Protein AF-A0A9P6L7B1-F1 (afdb_monomer)

Radius of gyration: 54.86 Å; Cα contacts (8 Å, |Δi|>4): 16; chains: 1; bounding box: 115×61×161 Å

pLDDT: mean 70.43, std 21.92, range [33.81, 97.69]

Mean predicted aligned error: 23.89 Å

Foldseek 3Di:
DDDDDDDPPVVVVVVVVQVVCVVVPHDSVVVVVVVVVVVVVVVVVVVVCVVPPVVVVVVVVVVVVVVPDDDDDPPVVVVVVVVVVVVVVVVVVVVVVVVVVVVVVVVVVVVVVVVVVVVVVVVVVVVVVVVVVVVVVVVVVVVVVVVVVVVVVVVVVVVVVVVVVVVVVVVVVVVVVVVVVVVVVVVVVVVVVVVVVVVVCVVVVPDPPPDDPPDPPPDDDDDDPDDPDDPPDDDDDDDDDDDDDDDDDDDDDDDDDDDDDDDDDDDDDDDDDDDDDDDPPDDPPQDPVRVVVVVVVVVVVVVVVVVVVVVVVVVVVVVVVVVD

Sequence (324 aa):
MSSVHPPSNASAINSDASTFAEGIGFPSGFVRTEAMRMLQREQEKAVAVLETSPLLSYLFFTYVISAKAAPDSPVSDQSEELSALKLRSEKLESELAATQVALAEAHTMVESLREEIQKVKVDMAEDRLRHAADIEEREGENGDLRREAQKYKSEGEALQKITANQQLEMVRAKQQSTAEKALLQTRLDELQRRFNDVSRRQEEGATPTIGPLTESTTSRTPQSPESPSTPLWRPEYTPQRPAWGEPPTVQQLFSPDVRPSEPSTSQIPALPGDAQTPDPSSPLRLSKSQKLRAKRAAKKLALQAAEEEAASLATRTEVLTEAS

Organism: NCBI:txid56493

Secondary structure (DSSP, 8-state):
----PPP--HHHHHHHHHHHHHTTT--HHHHHHHHHHHHHHHHHHHHHHHHT-HHHHHHHHHHHHHHH--S-S-HHHHHHHHHHHHHHHHHHHHHHHHHHHHHHHHHHHHHHHHHHHHHHHHHHHHHHHHHHHHHHHHHHHHHHHHHHHHHHHHHHHHHHHHHHHHHHHHHHHHHHHHHHHHHHHHHHHHHHHHHHHHHHHHHTT-----------------PPPPP------------PPPPP--PPP---------PPPPP---PPPP------PPPTTS-----HHHHHHHHHHHHHHHHHHHHHHHHHHHHHHHHHHHT-

Structure (mmCIF, N/CA/C/O backbone):
data_AF-A0A9P6L7B1-F1
#
_entry.id   AF-A0A9P6L7B1-F1
#
loop_
_atom_site.group_PDB
_atom_site.id
_atom_site.type_symbol
_atom_site.label_atom_id
_atom_site.label_alt_id
_atom_site.label_comp_id
_atom_site.label_asym_id
_atom_site.label_entity_id
_atom_site.label_seq_id
_atom_site.pdbx_PDB_ins_code
_atom_site.Cartn_x
_atom_site.Cartn_y
_atom_site.Cartn_z
_atom_site.occupancy
_atom_site.B_iso_or_equiv
_atom_site.auth_seq_id
_atom_site.auth_comp_id
_atom_site.auth_asym_id
_atom_site.auth_atom_id
_atom_site.pdbx_PDB_model_num
ATOM 1 N N . MET A 1 1 ? -39.975 28.726 48.784 1.00 40.94 1 MET A N 1
ATOM 2 C CA . MET A 1 1 ? -40.285 28.580 47.349 1.00 40.94 1 MET A CA 1
ATOM 3 C C . MET A 1 1 ? -38.970 28.575 46.588 1.00 40.94 1 MET A C 1
ATOM 5 O O . MET A 1 1 ? -38.421 29.644 46.380 1.00 40.94 1 MET A O 1
ATOM 9 N N . SER A 1 2 ? -38.450 27.398 46.240 1.00 33.81 2 SER A N 1
ATOM 10 C CA . SER A 1 2 ? -37.315 27.258 45.318 1.00 33.81 2 SER A CA 1
ATOM 11 C C . SER A 1 2 ? -37.580 26.039 44.444 1.00 33.81 2 SER A C 1
ATOM 13 O O . SER A 1 2 ? -37.524 24.909 44.922 1.00 33.81 2 SER A O 1
ATOM 15 N N . SER A 1 3 ? -37.960 26.278 43.190 1.00 36.72 3 SER A N 1
ATOM 16 C CA . SER A 1 3 ? -38.131 25.254 42.163 1.00 36.72 3 SER A CA 1
ATOM 17 C C . SER A 1 3 ? -36.768 24.908 41.568 1.00 36.72 3 SER A C 1
ATOM 19 O O . SER A 1 3 ? -36.123 25.758 40.954 1.00 36.72 3 SER A O 1
ATOM 21 N N . VAL A 1 4 ? -36.335 23.664 41.743 1.00 36.06 4 VAL A N 1
ATOM 22 C CA . VAL A 1 4 ? -35.162 23.106 41.067 1.00 36.06 4 VAL A CA 1
ATOM 23 C C . VAL A 1 4 ? -35.621 22.599 39.699 1.00 36.06 4 VAL A C 1
ATOM 25 O O . VAL A 1 4 ? -36.416 21.666 39.620 1.00 36.06 4 VAL A O 1
ATOM 28 N N . HIS A 1 5 ? -35.159 23.237 38.623 1.00 35.56 5 HIS A N 1
ATOM 29 C CA . HIS A 1 5 ? -35.292 22.702 37.267 1.00 35.56 5 HIS A CA 1
ATOM 30 C C . HIS A 1 5 ? -34.203 21.643 37.024 1.00 35.56 5 HIS A C 1
ATOM 32 O O . HIS A 1 5 ? -33.044 21.898 37.358 1.00 35.56 5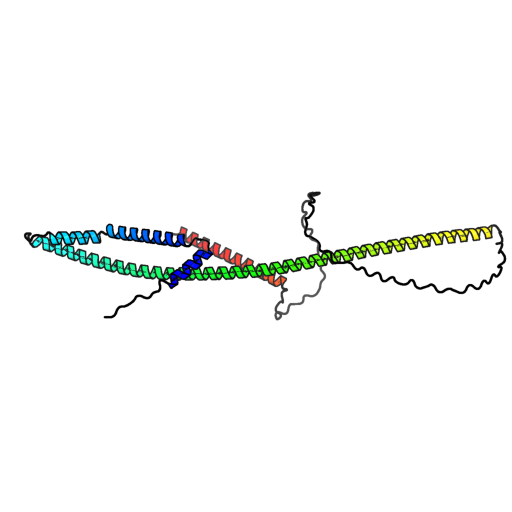 HIS A O 1
ATOM 38 N N . PRO A 1 6 ? -34.524 20.479 36.432 1.00 39.00 6 PRO A N 1
ATOM 39 C CA . PRO A 1 6 ? -33.510 19.518 36.016 1.00 39.00 6 PRO A CA 1
ATOM 40 C C . PRO A 1 6 ? -32.760 20.019 34.764 1.00 39.00 6 PRO A C 1
ATOM 42 O O . PRO A 1 6 ? -33.352 20.709 33.927 1.00 39.00 6 PRO A O 1
ATOM 45 N N . PRO A 1 7 ? -31.465 19.683 34.606 1.00 44.44 7 PRO A N 1
ATOM 46 C CA . PRO A 1 7 ? -30.673 20.111 33.461 1.00 44.44 7 PRO A CA 1
ATOM 47 C C . PRO A 1 7 ? -31.130 19.424 32.164 1.00 44.44 7 PRO A C 1
ATOM 49 O O . PRO A 1 7 ? -31.247 18.202 32.069 1.00 44.44 7 PRO A O 1
ATOM 52 N N . SER A 1 8 ? -31.358 20.251 31.145 1.00 48.88 8 SER A N 1
ATOM 53 C CA . SER A 1 8 ? -31.708 19.897 29.767 1.00 48.88 8 SER A CA 1
ATOM 54 C C . SER A 1 8 ? -30.521 19.259 29.019 1.00 48.88 8 SER A C 1
ATOM 56 O O . SER A 1 8 ? -29.974 19.859 28.099 1.00 48.88 8 SER A O 1
ATOM 58 N N . ASN A 1 9 ? -30.131 18.034 29.383 1.00 47.28 9 ASN A N 1
ATOM 59 C CA . ASN A 1 9 ? -29.106 17.258 28.658 1.00 47.28 9 ASN A CA 1
ATOM 60 C C . ASN A 1 9 ? -29.676 16.289 27.603 1.00 47.28 9 ASN A C 1
ATOM 62 O O . ASN A 1 9 ? -28.922 15.674 26.854 1.00 47.28 9 ASN A O 1
ATOM 66 N N . ALA A 1 10 ? -31.002 16.168 27.487 1.00 43.69 10 ALA A N 1
ATOM 67 C CA . ALA A 1 10 ? -31.635 15.270 26.515 1.00 43.69 10 ALA A CA 1
ATOM 68 C C . ALA A 1 10 ? -31.595 15.794 25.063 1.00 43.69 10 ALA A C 1
ATOM 70 O O . ALA A 1 10 ? -31.832 15.037 24.124 1.00 43.69 10 ALA A O 1
ATOM 71 N N . SER A 1 11 ? -31.309 17.079 24.849 1.00 45.03 11 SER A N 1
ATOM 72 C CA . SER A 1 11 ? -31.308 17.703 23.519 1.00 45.03 11 SER A CA 1
ATOM 73 C C . SER A 1 11 ? -29.977 17.562 22.773 1.00 45.03 11 SER A C 1
ATOM 75 O O . SER A 1 11 ? -30.003 17.451 21.552 1.00 45.03 11 SER A O 1
ATOM 77 N N . ALA A 1 12 ? -28.839 17.482 23.472 1.00 43.84 12 ALA A N 1
ATOM 78 C CA . ALA A 1 12 ? -27.520 17.344 22.839 1.00 43.84 12 ALA A CA 1
ATOM 79 C C . ALA A 1 12 ? -27.212 15.904 22.379 1.00 43.84 12 ALA A C 1
ATOM 81 O O . ALA A 1 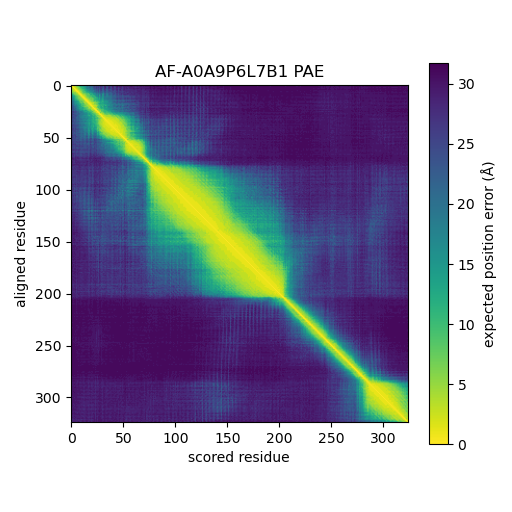12 ? -26.558 15.699 21.365 1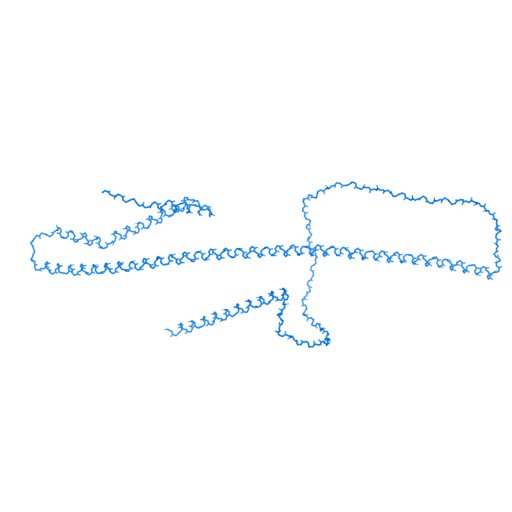.00 43.84 12 ALA A O 1
ATOM 82 N N . ILE A 1 13 ? -27.747 14.892 23.070 1.00 49.59 13 ILE A N 1
ATOM 83 C CA . ILE A 1 13 ? -27.554 13.475 22.701 1.00 49.59 13 ILE A CA 1
ATOM 84 C C . ILE A 1 13 ? -28.421 13.092 21.482 1.00 49.59 13 ILE A C 1
ATOM 86 O O . ILE A 1 13 ? -28.083 12.187 20.720 1.00 49.59 13 ILE A O 1
ATOM 90 N N . ASN A 1 14 ? -29.527 13.809 21.257 1.00 45.69 14 ASN A N 1
ATOM 91 C CA . ASN A 1 14 ? -30.451 13.539 20.153 1.00 45.69 14 ASN A CA 1
ATOM 92 C C . ASN A 1 14 ? -29.978 14.084 18.795 1.00 45.69 14 ASN A C 1
ATOM 94 O O . ASN A 1 14 ? -30.415 13.563 17.769 1.00 45.69 14 ASN A O 1
ATOM 98 N N . SER A 1 15 ? -29.098 15.091 18.758 1.00 49.00 15 SER A N 1
ATOM 99 C CA . SER A 1 15 ? -28.549 15.589 17.491 1.00 49.00 15 SER A CA 1
ATOM 100 C C . SER A 1 15 ? -27.516 14.626 16.905 1.00 49.00 15 SER A C 1
ATOM 102 O O . SER A 1 15 ? -27.613 14.302 15.725 1.00 49.00 15 SER A O 1
ATOM 104 N N . ASP A 1 16 ? -26.619 14.075 17.728 1.00 48.88 16 ASP A N 1
ATOM 105 C CA . ASP A 1 16 ? -25.485 13.263 17.255 1.00 48.88 16 ASP A CA 1
ATOM 106 C C . ASP A 1 16 ? -25.878 11.844 16.817 1.00 48.88 16 ASP A C 1
ATOM 108 O O . ASP A 1 16 ? -25.311 11.295 15.870 1.00 48.88 16 ASP A O 1
ATOM 112 N N . ALA A 1 17 ? -26.903 11.255 17.441 1.00 49.56 17 ALA A N 1
ATOM 113 C CA . ALA A 1 17 ? -27.412 9.943 17.043 1.00 49.56 17 ALA A CA 1
ATOM 114 C C . ALA A 1 17 ? -28.139 9.972 15.683 1.00 49.56 17 ALA A C 1
ATOM 116 O O . ALA A 1 17 ? -28.146 8.967 14.967 1.00 49.56 17 ALA A O 1
ATOM 117 N N . SER A 1 18 ? -28.732 11.114 15.304 1.00 46.75 18 SER A N 1
ATOM 118 C CA . SER A 1 18 ? -29.423 11.255 14.014 1.00 46.75 18 SER A CA 1
ATOM 119 C C . SER A 1 18 ? -28.439 11.371 12.845 1.00 46.75 18 SER A C 1
ATOM 121 O O . SER A 1 18 ? -28.637 10.731 11.813 1.00 46.75 18 SER A O 1
ATOM 123 N N . THR A 1 19 ? -27.317 12.067 13.054 1.00 53.81 19 THR A N 1
ATOM 124 C CA . THR A 1 19 ? -26.252 12.246 12.058 1.00 53.81 19 THR A CA 1
ATOM 125 C C . THR A 1 19 ? -25.485 10.947 11.796 1.00 53.81 19 THR A C 1
ATOM 127 O O . THR A 1 19 ? -25.034 10.703 10.679 1.00 53.81 19 THR A O 1
ATOM 130 N N . PHE A 1 20 ? -25.371 10.070 12.801 1.00 50.28 20 PHE A N 1
ATOM 131 C CA . PHE A 1 20 ? -24.735 8.758 12.644 1.00 50.28 20 PHE A CA 1
ATOM 132 C C . PHE A 1 20 ? -25.618 7.757 11.876 1.00 50.28 20 PHE A C 1
ATOM 134 O O . PHE A 1 20 ? -25.104 6.946 11.110 1.00 50.28 20 PHE A O 1
ATOM 141 N N . ALA A 1 21 ? -26.946 7.823 12.029 1.00 50.44 21 ALA A N 1
ATOM 142 C CA . ALA A 1 21 ? -27.876 6.927 11.336 1.00 50.44 21 ALA A CA 1
ATOM 143 C C . ALA A 1 21 ? -28.003 7.232 9.828 1.00 50.44 21 ALA A C 1
ATOM 145 O O . ALA A 1 21 ? -28.113 6.301 9.026 1.00 50.44 21 ALA A O 1
ATOM 146 N N . GLU A 1 22 ? -27.909 8.507 9.426 1.00 49.59 22 GLU A N 1
ATOM 147 C CA . GLU A 1 22 ? -27.892 8.903 8.007 1.00 49.59 22 GLU A CA 1
ATOM 148 C C . GLU A 1 22 ? -26.610 8.463 7.278 1.00 49.59 22 GLU A C 1
ATOM 150 O O . GLU A 1 22 ? -26.660 8.157 6.088 1.00 49.59 22 GLU A O 1
ATOM 155 N N . GLY A 1 23 ? -25.483 8.324 7.987 1.00 50.16 23 GLY A N 1
ATOM 156 C CA . GLY A 1 23 ? -24.211 7.863 7.412 1.00 50.16 23 GLY A CA 1
ATOM 157 C C . GLY A 1 23 ? -24.154 6.371 7.045 1.00 50.16 23 GLY A C 1
ATOM 158 O O . GLY A 1 23 ? -23.260 5.966 6.307 1.00 50.16 23 GLY A O 1
ATOM 159 N N . ILE A 1 24 ? -25.097 5.550 7.529 1.00 52.75 24 ILE A N 1
ATOM 160 C CA . ILE A 1 24 ? -25.116 4.081 7.338 1.00 52.75 24 ILE A CA 1
ATOM 161 C C . ILE A 1 24 ? -26.370 3.629 6.556 1.00 52.75 24 ILE A C 1
ATOM 163 O O . ILE A 1 24 ? -26.648 2.440 6.426 1.00 52.75 24 ILE A O 1
ATOM 167 N N . GLY A 1 25 ? -27.149 4.566 6.002 1.00 44.00 25 GLY A N 1
ATOM 168 C CA . GLY A 1 25 ? -28.299 4.252 5.144 1.00 44.00 25 GLY A CA 1
ATOM 169 C C . GLY A 1 25 ? -29.509 3.649 5.869 1.00 44.00 25 GLY A C 1
ATOM 170 O O . GLY A 1 25 ? -30.394 3.095 5.217 1.00 44.00 25 GLY A O 1
ATOM 171 N N . PHE A 1 26 ? -29.587 3.760 7.199 1.00 47.19 26 PHE A N 1
ATOM 172 C CA . PHE A 1 26 ? -30.783 3.364 7.937 1.00 47.19 26 PHE A CA 1
ATOM 173 C C . PHE A 1 26 ? -31.789 4.522 7.955 1.00 47.19 26 PHE A C 1
ATOM 175 O O . PHE A 1 26 ? -31.455 5.609 8.426 1.00 47.19 26 PHE A O 1
ATOM 182 N N . PRO A 1 27 ? -33.037 4.325 7.490 1.00 52.53 27 PRO A N 1
ATOM 183 C CA . PRO A 1 27 ? -34.052 5.363 7.582 1.00 52.53 27 PRO A CA 1
ATOM 184 C C . PRO A 1 27 ? -34.289 5.694 9.060 1.00 52.53 27 PRO A C 1
ATOM 186 O O . PRO A 1 27 ? -34.601 4.810 9.860 1.00 52.53 27 PRO A O 1
ATOM 189 N N . SER A 1 28 ? -34.149 6.971 9.418 1.00 52.28 28 SER A N 1
ATOM 190 C CA . SER A 1 28 ? -34.200 7.516 10.787 1.00 52.28 28 SER A CA 1
ATOM 191 C C . SER A 1 28 ? -35.447 7.117 11.597 1.00 52.28 28 SER A C 1
ATOM 193 O O . SER A 1 28 ? -35.427 7.117 12.829 1.00 52.28 28 SER A O 1
ATOM 195 N N . GLY A 1 29 ? -36.522 6.690 10.926 1.00 50.78 29 GLY A N 1
ATOM 196 C CA . GLY A 1 29 ? -37.703 6.102 11.558 1.00 50.78 29 GLY A CA 1
ATOM 197 C C . GLY A 1 29 ? -37.469 4.720 12.183 1.00 50.78 29 GLY A C 1
ATOM 198 O O . GLY A 1 29 ? -38.080 4.408 13.202 1.00 50.78 29 GLY A O 1
ATOM 199 N N . PHE A 1 30 ? -36.574 3.891 11.640 1.00 55.56 30 PHE A N 1
ATOM 200 C CA . PHE A 1 30 ? -36.397 2.500 12.075 1.00 55.56 30 PHE A CA 1
ATOM 201 C C . PHE A 1 30 ? -35.705 2.401 13.440 1.00 55.56 30 PHE A C 1
ATOM 203 O O . PHE A 1 30 ? -36.184 1.697 14.325 1.00 55.56 30 PHE A O 1
ATOM 210 N N . VAL A 1 31 ? -34.646 3.188 13.657 1.00 58.06 31 VAL A N 1
ATOM 211 C CA . VAL A 1 31 ? -33.902 3.218 14.931 1.00 58.06 31 VAL A CA 1
ATOM 212 C C . VAL A 1 31 ? -34.784 3.733 16.071 1.00 58.06 31 VAL A C 1
ATOM 214 O O . VAL A 1 31 ? -34.790 3.165 17.161 1.00 58.06 31 VAL A O 1
ATOM 217 N N . ARG A 1 32 ? -35.602 4.761 15.809 1.00 57.78 32 ARG A N 1
ATOM 218 C CA . ARG A 1 32 ? -36.541 5.308 16.799 1.00 57.78 32 ARG A CA 1
ATOM 219 C C . ARG A 1 32 ? -37.643 4.311 17.158 1.00 57.78 32 ARG A C 1
ATOM 221 O O . ARG A 1 32 ? -38.008 4.196 18.324 1.00 57.78 32 ARG A O 1
ATOM 228 N N . THR A 1 33 ? -38.152 3.582 16.167 1.00 65.88 33 THR A N 1
ATOM 229 C CA . THR A 1 33 ? -39.213 2.588 16.379 1.00 65.88 33 THR A CA 1
ATOM 230 C C . THR A 1 33 ? -38.688 1.377 17.148 1.00 65.88 33 THR A C 1
ATOM 232 O O . THR A 1 33 ? -39.359 0.897 18.059 1.00 65.88 33 THR A O 1
ATOM 235 N N . GLU A 1 34 ? -37.472 0.916 16.849 1.00 67.31 34 GLU A N 1
ATOM 236 C CA . GLU A 1 34 ? -36.874 -0.231 17.536 1.00 67.31 34 GLU A CA 1
ATOM 237 C C . GLU A 1 34 ? -36.425 0.118 18.963 1.00 67.31 34 GLU A C 1
ATOM 239 O O . GLU A 1 34 ? -36.652 -0.666 19.883 1.00 67.31 34 GLU A O 1
ATOM 244 N N . ALA A 1 35 ? -35.904 1.330 19.192 1.00 58.31 35 ALA A N 1
ATOM 245 C CA . ALA A 1 35 ? -35.589 1.821 20.534 1.00 58.31 35 ALA A CA 1
ATOM 246 C C . ALA A 1 35 ? -36.842 1.925 21.425 1.00 58.31 35 ALA A C 1
ATOM 248 O O . ALA A 1 35 ? -36.824 1.463 22.565 1.00 58.31 35 ALA A O 1
ATOM 249 N N . MET A 1 36 ? -37.955 2.453 20.898 1.00 60.53 36 MET A N 1
ATOM 250 C CA . MET A 1 36 ? -39.234 2.500 21.624 1.00 60.53 36 MET A CA 1
ATOM 251 C C . MET A 1 36 ? -39.786 1.098 21.904 1.00 60.53 36 MET A C 1
ATOM 253 O O . MET A 1 36 ? -40.297 0.842 22.991 1.00 60.53 36 MET A O 1
ATOM 257 N N . ARG A 1 37 ? -39.634 0.166 20.958 1.00 71.62 37 ARG A N 1
ATOM 258 C CA . ARG A 1 37 ? -40.076 -1.226 21.115 1.00 71.62 37 ARG A CA 1
ATOM 259 C C . ARG A 1 37 ? -39.245 -1.979 22.162 1.00 71.62 37 ARG A C 1
ATOM 261 O O . ARG A 1 37 ? -39.798 -2.788 22.902 1.00 71.62 37 ARG A O 1
ATOM 268 N N . MET A 1 38 ? -37.943 -1.704 22.269 1.00 68.56 38 MET A N 1
ATOM 269 C CA . MET A 1 38 ? -37.100 -2.250 23.341 1.00 68.56 38 MET A CA 1
ATOM 270 C C . MET A 1 38 ? -37.434 -1.646 24.707 1.00 68.56 38 MET A C 1
ATOM 272 O O . MET A 1 38 ? -37.554 -2.397 25.671 1.00 68.56 38 MET A O 1
ATOM 276 N N . LEU A 1 39 ? -37.666 -0.331 24.780 1.00 66.25 39 LEU A N 1
ATOM 277 C CA . LEU A 1 39 ? -38.098 0.339 26.011 1.00 66.25 39 LEU A CA 1
ATOM 278 C C . LEU A 1 39 ? -39.435 -0.223 26.514 1.00 66.25 39 LEU A C 1
ATOM 280 O O . LEU A 1 39 ? -39.594 -0.476 27.702 1.00 66.25 39 LEU A O 1
ATOM 284 N N . GLN A 1 40 ? -40.376 -0.478 25.604 1.00 70.31 40 GLN A N 1
ATOM 285 C CA . GLN A 1 4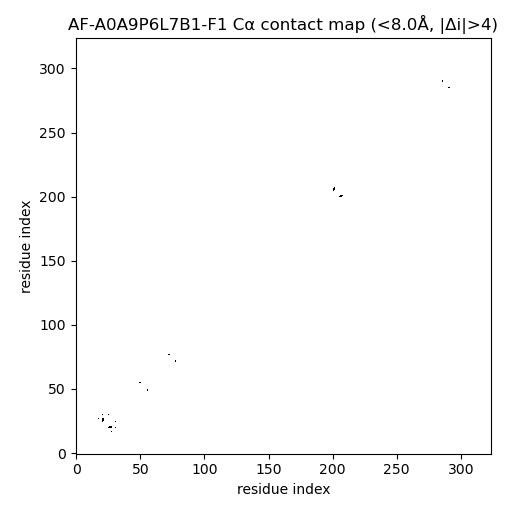0 ? -41.678 -1.045 25.941 1.00 70.31 40 GLN A CA 1
ATOM 286 C C . GLN A 1 40 ? -41.565 -2.490 26.451 1.00 70.31 40 GLN A C 1
ATOM 288 O O . GLN A 1 40 ? -42.219 -2.838 27.427 1.00 70.31 40 GLN A O 1
ATOM 293 N N . ARG A 1 41 ? -40.663 -3.307 25.886 1.00 71.69 41 ARG A N 1
ATOM 294 C CA . ARG A 1 41 ? -40.370 -4.660 26.403 1.00 71.69 41 ARG A CA 1
ATOM 295 C C . ARG A 1 41 ? -39.682 -4.643 27.770 1.00 71.69 41 ARG A C 1
ATOM 297 O O . ARG A 1 41 ? -39.960 -5.504 28.596 1.00 71.69 41 ARG A O 1
ATOM 304 N N . GLU A 1 42 ? -38.770 -3.704 28.007 1.00 66.56 42 GLU A N 1
ATOM 305 C CA . GLU A 1 42 ? -38.144 -3.493 29.322 1.00 66.56 42 GLU A CA 1
ATOM 306 C C . GLU A 1 42 ? -39.185 -3.053 30.359 1.00 66.56 42 GLU A C 1
ATOM 308 O O . GLU A 1 42 ? -39.216 -3.573 31.472 1.00 66.56 42 GLU A O 1
ATOM 313 N N . GLN A 1 43 ? -40.100 -2.163 29.969 1.00 60.12 43 GLN A N 1
ATOM 314 C CA . GLN A 1 43 ? -41.188 -1.699 30.823 1.00 60.12 43 GLN A CA 1
ATOM 315 C C . GLN A 1 43 ? -42.189 -2.821 31.136 1.00 60.12 43 GLN A C 1
ATOM 317 O O . GLN A 1 43 ? -42.570 -2.985 32.289 1.00 60.12 43 GLN A O 1
ATOM 322 N N . GLU A 1 44 ? -42.562 -3.642 30.153 1.00 66.44 44 GLU A N 1
ATOM 323 C CA . GLU A 1 44 ? -43.417 -4.822 30.353 1.00 66.44 44 GLU A CA 1
ATOM 324 C C . GLU A 1 44 ? -42.750 -5.866 31.262 1.00 66.44 44 GLU A C 1
ATOM 326 O O . GLU A 1 44 ? -43.412 -6.438 32.126 1.00 66.44 44 GLU A O 1
ATOM 331 N N . LYS A 1 45 ? -41.430 -6.067 31.149 1.00 70.62 45 LYS A N 1
ATOM 332 C CA . LYS A 1 45 ? -40.671 -6.924 32.077 1.00 70.62 45 LYS A CA 1
ATOM 333 C C . LYS A 1 45 ? -40.633 -6.349 33.491 1.00 70.62 45 LYS A C 1
ATOM 335 O O . LYS A 1 45 ? -40.828 -7.097 34.442 1.00 70.62 45 LYS A O 1
ATOM 340 N N . ALA A 1 46 ? -40.417 -5.044 33.642 1.00 55.34 46 ALA A N 1
ATOM 341 C CA . ALA A 1 46 ? -40.424 -4.387 34.948 1.00 55.34 46 ALA A CA 1
ATOM 342 C C . ALA A 1 46 ? -41.811 -4.451 35.615 1.00 55.34 46 ALA A C 1
ATOM 344 O O . ALA A 1 46 ? -41.905 -4.702 36.815 1.00 55.34 46 ALA A O 1
ATOM 345 N N . VAL A 1 47 ? -42.890 -4.296 34.840 1.00 59.53 47 VAL A N 1
ATOM 346 C CA . VAL A 1 47 ? -44.274 -4.448 35.321 1.00 59.53 47 VAL A CA 1
ATOM 347 C C . VAL A 1 47 ? -44.570 -5.900 35.701 1.00 59.53 47 VAL A C 1
ATOM 349 O O . VAL A 1 47 ? -45.105 -6.136 36.779 1.00 59.53 47 VAL A O 1
ATOM 352 N N . ALA A 1 48 ? -44.136 -6.881 34.907 1.00 59.81 48 ALA A N 1
ATOM 353 C CA . ALA A 1 48 ? -44.282 -8.297 35.248 1.00 59.81 48 ALA A CA 1
ATOM 354 C C . ALA A 1 48 ? -43.515 -8.682 36.529 1.00 59.81 48 ALA A C 1
ATOM 356 O O . ALA A 1 48 ? -44.006 -9.472 37.335 1.00 59.81 48 ALA A O 1
ATOM 357 N N . VAL A 1 49 ? -42.333 -8.100 36.763 1.00 59.12 49 VAL A N 1
ATOM 358 C CA . VAL A 1 49 ? -41.575 -8.271 38.017 1.00 59.12 49 VAL A CA 1
ATOM 359 C C . VAL A 1 49 ? -42.308 -7.640 39.211 1.00 59.12 49 VAL A C 1
ATOM 361 O O . VAL A 1 49 ? -42.278 -8.195 40.307 1.00 59.12 49 VAL A O 1
ATOM 364 N N . LEU A 1 50 ? -43.007 -6.518 39.018 1.00 54.41 50 LEU A N 1
ATOM 365 C CA . LEU A 1 50 ? -43.817 -5.884 40.065 1.00 54.41 50 LEU A CA 1
ATOM 366 C C . LEU A 1 50 ? -45.114 -6.653 40.370 1.00 54.41 50 LEU A C 1
ATOM 368 O O . LEU A 1 50 ? -45.471 -6.777 41.539 1.00 54.41 50 LEU A O 1
ATOM 372 N N . GLU A 1 51 ? -45.787 -7.211 39.361 1.00 58.53 51 GLU A N 1
ATOM 373 C CA . GLU A 1 51 ? -47.009 -8.018 39.536 1.00 58.53 51 GLU A CA 1
ATOM 374 C C . GLU A 1 51 ? -46.733 -9.383 40.181 1.00 58.53 51 GLU A C 1
ATOM 376 O O . GLU A 1 51 ? -47.554 -9.893 40.941 1.00 58.53 51 GLU A O 1
ATOM 381 N N . THR A 1 52 ? -45.558 -9.961 39.923 1.00 59.34 52 THR A N 1
ATOM 382 C CA . THR A 1 52 ? -45.117 -11.230 40.524 1.00 59.34 52 THR A CA 1
ATOM 383 C C . THR A 1 52 ? -44.346 -11.055 41.832 1.00 59.34 52 THR A C 1
ATOM 385 O O . THR A 1 52 ? -43.899 -12.046 42.411 1.00 59.34 52 THR A O 1
ATOM 388 N N . SER A 1 53 ? -44.195 -9.821 42.328 1.00 60.53 53 SER A N 1
ATOM 389 C CA . SER A 1 53 ? -43.404 -9.549 43.525 1.00 60.53 53 SER A CA 1
ATOM 390 C C . SER A 1 53 ? -44.095 -10.091 44.785 1.00 60.53 53 SER A C 1
ATOM 392 O O . SER A 1 53 ? -45.122 -9.547 45.212 1.00 60.53 53 SER A O 1
ATOM 394 N N . PRO A 1 54 ? -43.518 -11.106 45.460 1.00 61.66 54 PRO A N 1
ATOM 395 C CA . PRO A 1 54 ? -44.091 -11.676 46.678 1.00 61.66 54 PRO A CA 1
ATOM 396 C C . PRO A 1 54 ? -44.158 -10.658 47.830 1.00 61.66 54 PRO A C 1
ATOM 398 O O . PRO A 1 54 ? -44.949 -10.828 48.758 1.00 61.66 54 PRO A O 1
ATOM 401 N N . LEU A 1 55 ? -43.379 -9.569 47.758 1.00 62.59 55 LEU A N 1
ATOM 402 C CA . LEU A 1 55 ? -43.393 -8.468 48.723 1.00 62.59 55 LEU A CA 1
ATOM 403 C C . LEU A 1 55 ? -44.693 -7.655 48.662 1.00 62.59 55 LEU A C 1
ATOM 405 O O . LEU A 1 55 ? -45.248 -7.331 49.708 1.00 62.59 55 LEU A O 1
ATOM 409 N N . LEU A 1 56 ? -45.220 -7.371 47.466 1.00 62.97 56 LEU A N 1
ATOM 410 C CA . LEU A 1 56 ? -46.480 -6.631 47.304 1.00 62.97 56 LEU A CA 1
ATOM 411 C C . LEU A 1 56 ? -47.673 -7.463 47.782 1.00 62.97 56 LEU A C 1
ATOM 413 O O . LEU A 1 56 ? -48.513 -6.954 48.524 1.00 62.97 56 LEU A O 1
ATOM 417 N N . SER A 1 57 ? -47.703 -8.760 47.455 1.00 60.59 57 SER A N 1
ATOM 418 C CA . SER A 1 57 ? -48.719 -9.673 47.989 1.00 60.59 57 SER A CA 1
ATOM 419 C C . SER A 1 57 ? -48.628 -9.825 49.507 1.00 60.59 57 SER A C 1
ATOM 421 O O . SER A 1 57 ? -49.661 -9.864 50.169 1.00 60.59 57 SER A O 1
ATOM 423 N N . TYR A 1 58 ? -47.416 -9.862 50.073 1.00 66.75 58 TYR A N 1
ATOM 424 C CA . TYR A 1 58 ? -47.200 -9.984 51.516 1.00 66.75 58 TYR A CA 1
ATOM 425 C C . TYR A 1 58 ? -47.639 -8.723 52.272 1.00 66.75 58 TYR A C 1
ATOM 427 O O . TYR A 1 58 ? -48.332 -8.837 53.279 1.00 66.75 58 TYR A O 1
ATOM 435 N N . LEU A 1 59 ? -47.320 -7.529 51.760 1.00 69.50 59 LEU A N 1
ATOM 436 C CA . LEU A 1 59 ? -47.765 -6.251 52.334 1.00 69.50 59 LEU A CA 1
ATOM 437 C C . LEU A 1 59 ? -49.290 -6.078 52.262 1.00 69.50 59 LEU A C 1
ATOM 439 O O . LEU A 1 59 ? -49.899 -5.546 53.189 1.00 69.50 59 LEU A O 1
ATOM 443 N N . PHE A 1 60 ? -49.930 -6.566 51.195 1.00 64.00 60 PHE A N 1
ATOM 444 C CA . PHE A 1 60 ? -51.390 -6.549 51.087 1.00 64.00 60 PHE A CA 1
ATOM 445 C C . PHE A 1 60 ? -52.044 -7.554 52.049 1.00 64.00 60 PHE A C 1
ATOM 447 O O . PHE A 1 60 ? -53.040 -7.234 52.696 1.00 64.00 60 PHE A O 1
ATOM 454 N N . PHE A 1 61 ? -51.465 -8.751 52.202 1.00 56.91 61 PHE A N 1
ATOM 455 C CA . PHE A 1 61 ? -51.966 -9.774 53.124 1.00 56.91 61 PHE A CA 1
ATOM 456 C C . PHE A 1 61 ? -51.859 -9.339 54.590 1.00 56.91 61 PHE A C 1
ATOM 458 O O . PHE A 1 61 ? -52.816 -9.502 55.345 1.00 56.91 61 PHE A O 1
ATOM 465 N N . THR A 1 62 ? -50.736 -8.742 55.002 1.00 63.78 62 THR A N 1
ATOM 466 C CA . THR A 1 62 ? -50.559 -8.248 56.379 1.00 63.78 62 THR A CA 1
ATOM 467 C C . THR A 1 62 ? -51.486 -7.077 56.690 1.00 63.78 62 THR A C 1
ATOM 469 O O . THR A 1 62 ? -52.049 -7.025 57.786 1.00 63.78 62 THR A O 1
ATOM 472 N N . TYR A 1 63 ? -51.725 -6.183 55.727 1.00 67.19 63 TYR A N 1
ATOM 473 C CA . TYR A 1 63 ? -52.689 -5.092 55.874 1.00 67.19 63 TYR A CA 1
ATOM 474 C C . TYR A 1 63 ? -54.129 -5.608 56.025 1.00 67.19 63 TYR A C 1
ATOM 476 O O . TYR A 1 63 ? -54.852 -5.180 56.925 1.00 67.19 63 TYR A O 1
ATOM 484 N N . VAL A 1 64 ? -54.539 -6.579 55.202 1.00 59.91 64 VAL A N 1
ATOM 485 C CA . VAL A 1 64 ? -55.887 -7.172 55.258 1.00 59.91 64 VAL A CA 1
ATOM 486 C C . VAL A 1 64 ? -56.101 -7.985 56.539 1.00 59.91 64 VAL A C 1
ATOM 488 O O . VAL A 1 64 ? -57.178 -7.897 57.126 1.00 59.91 64 VAL A O 1
ATOM 491 N N . ILE A 1 65 ? -55.095 -8.724 57.017 1.00 57.97 65 ILE A N 1
ATOM 492 C CA . ILE A 1 65 ? -55.169 -9.453 58.296 1.00 57.97 65 ILE A CA 1
ATOM 493 C C . ILE A 1 65 ? -55.264 -8.471 59.473 1.00 57.97 65 ILE A C 1
ATOM 495 O O . ILE A 1 65 ? -56.124 -8.636 60.338 1.00 57.97 65 ILE A O 1
ATOM 499 N N . SER A 1 66 ? -54.466 -7.400 59.463 1.00 52.03 66 SER A N 1
ATOM 500 C CA . SER A 1 66 ? -54.499 -6.368 60.512 1.00 52.03 66 SER A CA 1
ATOM 501 C C . SER A 1 66 ? -55.826 -5.599 60.544 1.00 52.03 66 SER A C 1
ATOM 503 O O . SER A 1 66 ? -56.256 -5.158 61.605 1.00 52.03 66 SER A O 1
ATOM 505 N N . ALA A 1 67 ? -56.513 -5.470 59.404 1.00 49.84 67 ALA A N 1
ATOM 506 C CA . ALA A 1 67 ? -57.820 -4.818 59.307 1.00 49.84 67 ALA A CA 1
ATOM 507 C C . ALA A 1 67 ? -59.015 -5.740 59.644 1.00 49.84 67 ALA A C 1
ATOM 509 O O . ALA A 1 67 ? -60.134 -5.248 59.793 1.00 49.84 67 ALA A O 1
ATOM 510 N N . LYS A 1 68 ? -58.814 -7.064 59.749 1.00 46.75 68 LYS A N 1
ATOM 511 C CA . LYS A 1 68 ? -59.884 -8.060 59.980 1.00 46.75 68 LYS A CA 1
ATOM 512 C C . LYS A 1 68 ? -59.902 -8.640 61.403 1.00 46.75 68 LYS A C 1
ATOM 514 O O . LYS A 1 68 ? -60.854 -9.339 61.746 1.00 46.75 68 LYS A O 1
ATOM 519 N N . ALA A 1 69 ? -58.890 -8.370 62.226 1.00 44.41 69 ALA A N 1
ATOM 520 C CA . ALA A 1 69 ? -58.830 -8.865 63.599 1.00 44.41 69 ALA A CA 1
ATOM 521 C C . ALA A 1 69 ? -59.796 -8.086 64.519 1.00 44.41 69 ALA A C 1
ATOM 523 O O . ALA A 1 69 ? -59.496 -6.991 64.990 1.00 44.41 69 ALA A O 1
ATOM 524 N N . ALA A 1 70 ? -60.980 -8.659 64.753 1.00 43.84 70 ALA A N 1
ATOM 525 C CA . ALA A 1 70 ? -61.866 -8.295 65.858 1.00 43.84 70 ALA A CA 1
ATOM 526 C C . ALA A 1 70 ? -61.243 -8.721 67.215 1.00 43.84 70 ALA A C 1
ATOM 528 O O . ALA A 1 70 ? -60.456 -9.668 67.240 1.00 43.84 70 ALA A O 1
ATOM 529 N N . PRO A 1 71 ? -61.571 -8.050 68.338 1.00 50.38 71 PRO A N 1
ATOM 530 C CA . PRO A 1 71 ? -60.730 -8.011 69.544 1.00 50.38 71 PRO A CA 1
ATOM 531 C C . PRO A 1 71 ? -60.838 -9.206 70.515 1.00 50.38 71 PRO A C 1
ATOM 533 O O . PRO A 1 71 ? -60.285 -9.130 71.607 1.00 50.38 71 PRO A O 1
ATOM 536 N N . ASP A 1 72 ? -61.483 -10.315 70.149 1.00 49.09 72 ASP A N 1
ATOM 537 C CA . ASP A 1 72 ? -61.755 -11.420 71.083 1.00 49.09 72 ASP A CA 1
ATOM 538 C C . ASP A 1 72 ? -60.958 -12.688 70.722 1.00 49.09 72 ASP A C 1
ATOM 540 O O . ASP A 1 72 ? -61.476 -13.641 70.143 1.00 49.09 72 ASP A O 1
ATOM 544 N N . SER A 1 73 ? -59.667 -12.698 71.057 1.00 48.84 73 SER A N 1
ATOM 545 C CA . SER A 1 73 ? -58.787 -13.877 71.005 1.00 48.84 73 SER A CA 1
ATOM 546 C C . SER A 1 73 ? -57.798 -13.816 72.176 1.00 48.84 73 SER A C 1
ATOM 548 O O . SER A 1 73 ? -57.328 -12.722 72.500 1.00 48.84 73 SER A O 1
ATOM 550 N N . PRO A 1 74 ? -57.472 -14.940 72.845 1.00 48.84 74 PRO A N 1
ATOM 551 C CA . PRO A 1 74 ? -56.609 -14.927 74.021 1.00 48.84 74 PRO A CA 1
ATOM 552 C C . PRO A 1 74 ? -55.224 -14.358 73.681 1.00 48.84 74 PRO A C 1
ATOM 554 O O . PRO A 1 74 ? -54.544 -14.813 72.768 1.00 48.84 74 PRO A O 1
ATOM 557 N N . VAL A 1 75 ? -54.811 -13.359 74.462 1.00 55.03 75 VAL A N 1
ATOM 558 C CA . VAL A 1 75 ? -53.604 -12.520 74.302 1.00 55.03 75 VAL A CA 1
ATOM 559 C C . VAL A 1 75 ? -52.281 -13.320 74.272 1.00 55.03 75 VAL A C 1
ATOM 561 O O . VAL A 1 75 ? -51.250 -12.796 73.862 1.00 55.03 75 VAL A O 1
ATOM 564 N N . SER A 1 76 ? -52.311 -14.596 74.667 1.00 55.62 76 SER A N 1
ATOM 565 C CA . SER A 1 76 ? -51.165 -15.517 74.694 1.00 55.62 76 SER A CA 1
ATOM 566 C C . SER A 1 76 ? -50.620 -15.828 73.294 1.00 55.62 76 SER A C 1
ATOM 568 O O . SER A 1 76 ? -49.465 -15.512 73.005 1.00 55.62 76 SER A O 1
ATOM 570 N N . ASP A 1 77 ? -51.462 -16.357 72.402 1.00 57.38 77 ASP A N 1
ATOM 571 C CA . ASP A 1 77 ? -51.022 -16.897 71.104 1.00 57.38 77 ASP A CA 1
ATOM 572 C C . ASP A 1 77 ? -50.671 -15.777 70.107 1.00 57.38 77 ASP A C 1
ATOM 574 O O . ASP A 1 77 ? -49.755 -15.902 69.297 1.00 57.38 77 ASP A O 1
ATOM 578 N N . GLN A 1 78 ? -51.306 -14.607 70.247 1.00 62.62 78 GLN A N 1
ATOM 579 C CA . GLN A 1 78 ? -50.975 -13.417 69.455 1.00 62.62 78 GLN A CA 1
ATOM 580 C C . GLN A 1 78 ? -49.603 -12.823 69.807 1.00 62.62 78 GLN A C 1
ATOM 582 O O . GLN A 1 78 ? -48.987 -12.158 68.974 1.00 62.62 78 GLN A O 1
ATOM 587 N N . SER A 1 79 ? -49.107 -13.040 71.031 1.00 72.38 79 SER A N 1
ATOM 588 C CA . SER A 1 79 ? -47.803 -12.516 71.450 1.00 72.38 79 SER A CA 1
ATOM 589 C C . SER A 1 79 ? -46.640 -13.293 70.825 1.00 72.38 79 SER A C 1
ATOM 591 O O . SER A 1 79 ? -45.663 -12.681 70.382 1.00 72.38 79 SER A O 1
ATOM 593 N N . GLU A 1 80 ? -46.777 -14.618 70.706 1.00 76.19 80 GLU A N 1
ATOM 594 C CA . GLU A 1 80 ? -45.802 -15.472 70.027 1.00 76.19 80 GLU A CA 1
ATOM 595 C C . GLU A 1 80 ? -45.784 -15.182 68.523 1.00 76.19 80 GLU A C 1
ATOM 597 O O . GLU A 1 80 ? -44.710 -14.948 67.964 1.00 76.19 80 GLU A O 1
ATOM 602 N N . GLU A 1 81 ? -46.951 -15.061 67.883 1.00 81.75 81 GLU A N 1
ATOM 603 C CA . GLU A 1 81 ? -47.051 -14.677 66.469 1.00 81.75 81 GLU A CA 1
ATOM 604 C C . GLU A 1 81 ? -46.461 -13.285 66.192 1.00 81.75 81 GLU A C 1
ATOM 606 O O . GLU A 1 81 ? -45.712 -13.114 65.228 1.00 81.75 81 GLU A O 1
ATOM 611 N N . LEU A 1 82 ? -46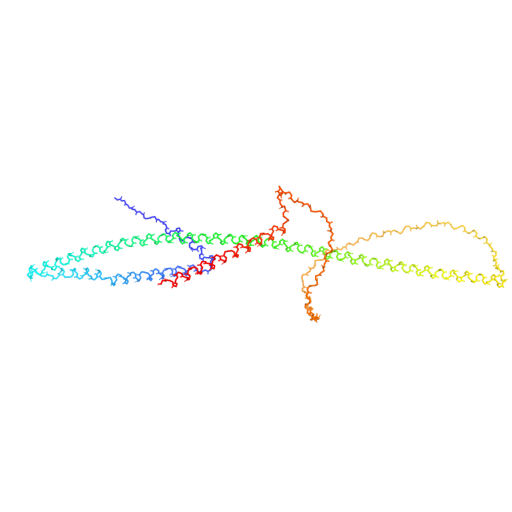.716 -12.294 67.056 1.00 79.88 82 LEU A N 1
ATOM 612 C CA . LEU A 1 82 ? -46.113 -10.961 66.939 1.00 79.88 82 LEU A CA 1
ATOM 613 C C . LEU A 1 82 ? -44.591 -10.998 67.101 1.00 79.88 82 LEU A C 1
ATOM 615 O O . LEU A 1 82 ? -43.885 -10.267 66.404 1.00 79.88 82 LEU A O 1
ATOM 619 N N . SER A 1 83 ? -44.066 -11.835 67.997 1.00 81.12 83 SER A N 1
ATOM 620 C CA . SER A 1 83 ? -42.619 -11.998 68.171 1.00 81.12 83 SER A CA 1
ATOM 621 C C . SER A 1 83 ? -41.965 -12.680 66.963 1.00 81.12 83 SER A C 1
ATOM 623 O O . SER A 1 83 ? -40.927 -12.221 66.485 1.00 81.12 83 SER A O 1
ATOM 625 N N . ALA A 1 84 ? -42.616 -13.698 66.394 1.00 84.62 84 ALA A N 1
ATOM 626 C CA . ALA A 1 84 ? -42.160 -14.391 65.194 1.00 84.62 84 ALA A CA 1
ATOM 627 C C . ALA A 1 84 ? -42.203 -13.479 63.957 1.00 84.62 84 ALA A C 1
ATOM 629 O O . ALA A 1 84 ? -41.280 -13.486 63.139 1.00 84.62 84 ALA A O 1
ATOM 630 N N . LEU A 1 85 ? -43.240 -12.645 63.836 1.00 87.62 85 LEU A N 1
ATOM 631 C CA . LEU A 1 85 ? -43.355 -11.640 62.778 1.00 87.62 85 LEU A CA 1
ATOM 632 C C . LEU A 1 85 ? -42.291 -10.545 62.904 1.00 87.62 85 LEU A C 1
ATOM 634 O O . LEU A 1 85 ? -41.725 -10.153 61.885 1.00 87.62 85 LEU A O 1
ATOM 638 N N . LYS A 1 86 ? -41.966 -10.091 64.122 1.00 89.25 86 LYS A N 1
ATOM 639 C CA . LYS A 1 86 ? -40.864 -9.141 64.358 1.00 89.25 86 LYS A CA 1
ATOM 640 C C . LYS A 1 86 ? -39.516 -9.723 63.950 1.00 89.25 86 LYS A C 1
ATOM 642 O O . LYS A 1 86 ? -38.808 -9.092 63.175 1.00 89.25 86 LYS A O 1
ATOM 647 N N . LEU A 1 87 ? -39.214 -10.954 64.368 1.00 90.88 87 LEU A N 1
ATOM 648 C CA . LEU A 1 87 ? -37.980 -11.643 63.980 1.00 90.88 87 LEU A CA 1
ATOM 649 C C . LEU A 1 87 ? -37.877 -11.800 62.452 1.00 90.88 87 LEU A C 1
ATOM 651 O O . LEU A 1 87 ? -36.812 -11.637 61.859 1.00 90.88 87 LEU A O 1
ATOM 655 N N . ARG A 1 88 ? -39.002 -12.095 61.788 1.00 92.81 88 ARG A N 1
ATOM 656 C CA . ARG A 1 88 ? -39.063 -12.174 60.325 1.00 92.81 88 ARG A CA 1
ATOM 657 C C . ARG A 1 88 ? -38.879 -10.807 59.662 1.00 92.81 88 ARG A C 1
ATOM 659 O O . ARG A 1 88 ? -38.228 -10.754 58.624 1.00 92.81 88 ARG A O 1
ATOM 666 N N . SER A 1 89 ? -39.421 -9.734 60.239 1.00 91.38 89 SER A N 1
ATOM 667 C CA . SER A 1 89 ? -39.207 -8.356 59.770 1.00 91.38 89 SER A CA 1
ATOM 668 C C . SER A 1 89 ? -37.733 -7.980 59.846 1.00 91.38 89 SER A C 1
ATOM 670 O O . SER A 1 89 ? -37.162 -7.582 58.839 1.00 91.38 89 SER A O 1
ATOM 672 N N . GLU A 1 90 ? -37.095 -8.206 60.995 1.00 90.50 90 GLU A N 1
ATOM 673 C CA . GLU A 1 90 ? -35.666 -7.937 61.198 1.00 90.50 90 GLU A CA 1
ATOM 674 C C . GLU A 1 90 ? -34.802 -8.731 60.209 1.00 90.50 90 GLU A C 1
ATOM 676 O O . GLU A 1 90 ? -33.868 -8.197 59.607 1.00 90.50 90 GLU A O 1
ATOM 681 N N . LYS A 1 91 ? -35.152 -10.001 59.967 1.00 93.56 91 LYS A N 1
ATOM 682 C CA . LYS A 1 91 ? -34.472 -10.824 58.963 1.00 93.56 91 LYS A CA 1
ATOM 683 C C . LYS A 1 91 ? -34.634 -10.252 57.552 1.00 93.56 91 LYS A C 1
ATOM 685 O O . LYS A 1 91 ? -33.635 -10.102 56.852 1.00 93.56 91 LYS A O 1
ATOM 690 N N . LEU A 1 92 ? -35.853 -9.898 57.146 1.00 92.38 92 LEU A N 1
ATOM 691 C CA . LEU A 1 92 ? -36.121 -9.303 55.832 1.00 92.38 92 LEU A CA 1
ATOM 692 C C . LEU A 1 92 ? -35.429 -7.946 55.654 1.00 92.38 92 LEU A C 1
ATOM 694 O O . LEU A 1 92 ? -34.931 -7.660 54.572 1.00 92.38 92 LEU A O 1
ATOM 698 N N . GLU A 1 93 ? -35.353 -7.127 56.701 1.00 92.25 93 GLU A N 1
ATOM 699 C CA . GLU A 1 93 ? -34.620 -5.858 56.686 1.00 92.25 93 GLU A CA 1
ATOM 700 C C . GLU A 1 93 ? -33.116 -6.082 56.501 1.00 92.25 93 GLU A C 1
ATOM 702 O O . GLU A 1 93 ? -32.480 -5.381 55.711 1.00 92.25 93 GLU A O 1
ATOM 707 N N . SER A 1 94 ? -32.551 -7.101 57.156 1.00 93.19 94 SER A N 1
ATOM 708 C CA . SER A 1 94 ? -31.143 -7.471 56.978 1.00 93.19 94 SER A CA 1
ATOM 709 C C . SER A 1 94 ? -30.846 -7.991 55.565 1.00 93.19 94 SER A C 1
ATOM 711 O O . SER A 1 94 ? -29.837 -7.620 54.964 1.00 93.19 94 SER A O 1
ATOM 713 N N . GLU A 1 95 ? -31.752 -8.791 54.995 1.00 93.12 95 GLU A N 1
ATOM 714 C CA . GLU A 1 95 ? -31.649 -9.300 53.626 1.00 93.12 95 GLU A CA 1
ATOM 715 C C . GLU A 1 95 ? -31.794 -8.160 52.606 1.00 93.12 95 GLU A C 1
ATOM 717 O O . GLU A 1 95 ? -31.022 -8.075 51.650 1.00 93.12 95 GLU A O 1
ATOM 722 N N . LEU A 1 96 ? -32.717 -7.221 52.840 1.00 92.69 96 LEU A N 1
ATOM 723 C CA . LEU A 1 96 ? -32.872 -6.019 52.021 1.00 92.69 96 LEU A CA 1
ATOM 724 C C . LEU A 1 96 ? -31.586 -5.181 52.032 1.00 92.69 96 LEU A C 1
ATOM 726 O O . LEU A 1 96 ? -31.094 -4.813 50.967 1.00 92.69 96 LEU A O 1
ATOM 730 N N . ALA A 1 97 ? -31.007 -4.925 53.206 1.00 92.25 97 ALA A N 1
ATOM 731 C CA . ALA A 1 97 ? -29.753 -4.185 53.320 1.00 92.25 97 ALA A CA 1
ATOM 732 C C . ALA A 1 97 ? -28.607 -4.891 52.572 1.00 92.25 97 ALA A C 1
ATOM 734 O O . ALA A 1 97 ? -27.870 -4.247 51.825 1.00 92.25 97 ALA A O 1
ATOM 735 N N . ALA A 1 98 ? -28.498 -6.219 52.692 1.00 93.56 98 ALA A N 1
ATOM 736 C CA . ALA A 1 98 ? -27.498 -7.004 51.968 1.00 93.56 98 ALA A CA 1
ATOM 737 C C . ALA A 1 98 ? -27.673 -6.916 50.441 1.00 93.5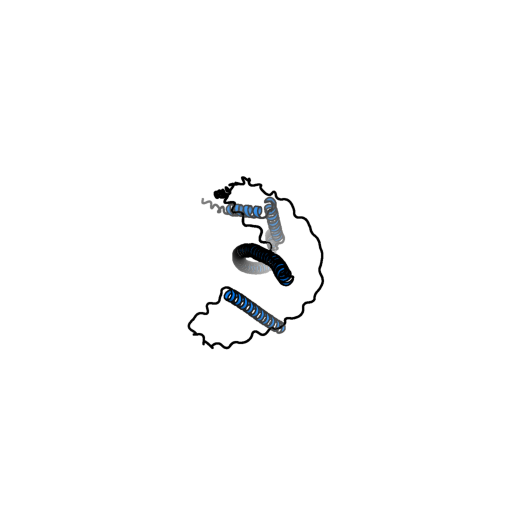6 98 ALA A C 1
ATOM 739 O O . ALA A 1 98 ? -26.701 -6.710 49.714 1.00 93.56 98 ALA A O 1
ATOM 740 N N . THR A 1 99 ? -28.909 -7.008 49.939 1.00 94.06 99 THR A N 1
ATOM 741 C CA . THR A 1 99 ? -29.181 -6.879 48.494 1.00 94.06 99 THR A CA 1
ATOM 742 C C . THR A 1 99 ? -28.909 -5.473 47.959 1.00 94.06 99 THR A C 1
ATOM 744 O O . THR A 1 99 ? -28.434 -5.340 46.834 1.00 94.06 99 THR A O 1
ATOM 747 N N . GLN A 1 100 ? -29.141 -4.423 48.752 1.00 93.19 100 GLN A N 1
ATOM 748 C CA . GLN A 1 100 ? -28.815 -3.045 48.368 1.00 93.19 100 GLN A CA 1
ATOM 749 C C . GLN A 1 100 ? -27.305 -2.826 48.238 1.00 93.19 100 GLN A C 1
ATOM 751 O O . GLN A 1 100 ? -26.868 -2.166 47.295 1.00 93.19 100 GLN A O 1
ATOM 756 N N . VAL A 1 101 ? -26.508 -3.408 49.140 1.00 94.75 101 VAL A N 1
ATOM 757 C CA . VAL A 1 101 ? -25.040 -3.377 49.042 1.00 94.75 101 VAL A CA 1
ATOM 758 C C . VAL A 1 101 ? -24.576 -4.112 47.784 1.00 94.75 101 VAL A C 1
ATOM 760 O O . VAL A 1 101 ? -23.848 -3.534 46.980 1.00 94.75 101 VAL A O 1
ATOM 763 N N . ALA A 1 102 ? -25.070 -5.331 47.550 1.00 94.12 102 ALA A N 1
ATOM 764 C CA . ALA A 1 102 ? -24.726 -6.102 46.354 1.00 94.12 102 ALA A CA 1
ATOM 765 C C . ALA A 1 102 ? -25.125 -5.380 45.052 1.00 94.12 102 ALA A C 1
ATOM 767 O O . ALA A 1 102 ? -24.396 -5.420 44.062 1.00 94.12 102 ALA A O 1
ATOM 768 N N . LEU A 1 103 ? -26.263 -4.677 45.045 1.00 94.31 103 LEU A N 1
ATOM 769 C CA . LEU A 1 103 ? -26.696 -3.872 43.903 1.00 94.31 103 LEU A CA 1
ATOM 770 C C . LEU A 1 103 ? -25.760 -2.681 43.654 1.00 94.31 103 LEU A C 1
ATOM 772 O O . LEU A 1 103 ? -25.449 -2.384 42.501 1.00 94.31 103 LEU A O 1
ATOM 776 N N . ALA A 1 104 ? -25.302 -2.009 44.712 1.00 93.12 104 ALA A N 1
ATOM 777 C CA . ALA A 1 104 ? -24.349 -0.910 44.593 1.00 93.12 104 ALA A CA 1
ATOM 778 C C . ALA A 1 104 ? -23.001 -1.391 44.030 1.00 93.12 104 ALA A C 1
ATOM 780 O O . ALA A 1 104 ? -22.453 -0.751 43.135 1.00 93.12 104 ALA A O 1
ATOM 781 N N . GLU A 1 105 ? -22.504 -2.542 44.488 1.00 94.69 105 GLU A N 1
ATOM 782 C CA . GLU A 1 105 ? -21.288 -3.177 43.959 1.00 94.69 105 GLU A CA 1
ATOM 783 C C . GLU A 1 105 ? -21.445 -3.611 42.494 1.00 94.69 105 GLU A C 1
ATOM 785 O O . GLU A 1 105 ? -20.560 -3.391 41.668 1.00 94.69 105 GLU A O 1
ATOM 790 N N . ALA A 1 106 ? -22.595 -4.179 42.128 1.00 93.44 106 ALA A N 1
ATOM 791 C CA . ALA A 1 106 ? -22.878 -4.518 40.736 1.00 93.44 106 ALA A CA 1
ATOM 792 C C . ALA A 1 106 ? -22.925 -3.262 39.851 1.00 93.44 106 ALA A C 1
ATOM 794 O O . ALA A 1 106 ? -22.415 -3.269 38.731 1.00 93.44 106 ALA A O 1
ATOM 795 N N . HIS A 1 107 ? -23.494 -2.163 40.353 1.00 94.12 107 HIS A N 1
ATOM 796 C CA . HIS A 1 107 ? -23.548 -0.900 39.624 1.00 94.12 107 HIS A CA 1
ATOM 797 C C . HIS A 1 107 ? -22.149 -0.321 39.374 1.00 94.12 107 HIS A C 1
ATOM 799 O O . HIS A 1 107 ? -21.861 0.116 38.260 1.00 94.12 107 HIS A O 1
ATOM 805 N N . THR A 1 108 ? -21.257 -0.331 40.368 1.00 95.69 108 THR A N 1
ATOM 806 C CA . THR A 1 108 ? -19.877 0.151 40.174 1.00 95.69 108 THR A CA 1
ATOM 807 C C . THR A 1 108 ? -19.111 -0.714 39.176 1.00 95.69 108 THR A C 1
ATOM 809 O O . THR A 1 108 ? -18.393 -0.179 38.332 1.00 95.69 108 THR A O 1
ATOM 812 N N . MET A 1 109 ? -19.318 -2.033 39.200 1.00 95.62 109 MET A N 1
ATOM 813 C CA . MET A 1 109 ? -18.730 -2.948 38.221 1.00 95.62 109 MET A CA 1
ATOM 814 C C . MET A 1 109 ? -19.227 -2.666 36.797 1.00 95.62 109 MET A C 1
ATOM 816 O O . MET A 1 109 ? -18.430 -2.640 35.862 1.00 95.62 109 MET A O 1
ATOM 820 N N . VAL A 1 110 ? -20.526 -2.402 36.618 1.00 96.12 110 VAL A N 1
ATOM 821 C CA . VAL A 1 110 ? -21.097 -2.050 35.307 1.00 96.12 110 VAL A CA 1
ATOM 822 C C . VAL A 1 110 ? -20.518 -0.742 34.772 1.00 96.12 110 VAL A C 1
ATOM 824 O O . VAL A 1 110 ? -20.195 -0.674 33.587 1.00 96.12 110 VAL A O 1
ATOM 827 N N . GLU A 1 111 ? -20.359 0.284 35.609 1.00 94.88 111 GLU A N 1
ATOM 828 C CA . GLU A 1 111 ? -19.738 1.546 35.185 1.00 94.88 111 GLU A CA 1
ATOM 829 C C . GLU A 1 111 ? -18.267 1.353 34.790 1.00 94.88 111 GLU A C 1
ATOM 831 O O . GLU A 1 111 ? -17.853 1.819 33.730 1.00 94.88 111 GLU A O 1
ATOM 836 N N . SER A 1 112 ? -17.504 0.560 35.548 1.00 95.62 112 SER A N 1
ATOM 837 C CA . SER A 1 112 ? -16.123 0.218 35.180 1.00 95.62 112 SER A CA 1
ATOM 838 C C . SER A 1 112 ? -16.040 -0.519 33.836 1.00 95.62 112 SER A C 1
ATOM 840 O O . SER A 1 112 ? -15.221 -0.167 32.986 1.00 95.62 112 SER A O 1
ATOM 842 N N . LEU A 1 113 ? -16.928 -1.489 33.592 1.00 95.50 113 LEU A N 1
ATOM 843 C CA . LEU A 1 113 ? -16.992 -2.193 32.307 1.00 95.50 113 LEU A CA 1
ATOM 844 C C . LEU A 1 113 ? -17.410 -1.264 31.159 1.00 95.50 113 LEU A C 1
ATOM 846 O O . LEU A 1 113 ? -16.939 -1.422 30.033 1.00 95.50 113 LEU A O 1
ATOM 850 N N . ARG A 1 114 ? -18.277 -0.275 31.413 1.00 95.31 114 ARG A N 1
ATOM 851 C CA . ARG A 1 114 ? -18.645 0.738 30.411 1.00 95.31 114 ARG A CA 1
ATOM 852 C C . ARG A 1 114 ? -17.450 1.595 30.012 1.00 95.31 114 ARG A C 1
ATOM 854 O O . ARG A 1 114 ? -17.264 1.829 28.818 1.00 95.31 114 ARG A O 1
ATOM 861 N N . GLU A 1 115 ? -16.647 2.031 30.977 1.00 96.31 115 GLU A N 1
ATOM 862 C CA . GLU A 1 115 ? -15.416 2.782 30.715 1.00 96.31 115 GLU A CA 1
ATOM 863 C C . GLU A 1 115 ? -14.417 1.953 29.900 1.00 96.31 115 GLU A C 1
ATOM 865 O O . GLU A 1 115 ? -13.865 2.444 28.913 1.00 96.31 115 GLU A O 1
ATOM 870 N N . GLU A 1 116 ? -14.241 0.674 30.240 1.00 96.12 116 GLU A N 1
ATOM 871 C CA . GLU A 1 116 ? -13.345 -0.228 29.512 1.00 96.12 116 GLU A CA 1
ATOM 872 C C . GLU A 1 116 ? -13.822 -0.483 28.075 1.00 96.12 116 GLU A C 1
ATOM 874 O O . GLU A 1 116 ? -13.039 -0.374 27.130 1.00 96.12 116 GLU A O 1
ATOM 879 N N . ILE A 1 117 ? -15.123 -0.713 27.871 1.00 96.12 117 ILE A N 1
ATOM 880 C CA . ILE A 1 117 ? -15.715 -0.830 26.530 1.00 96.12 117 ILE A CA 1
ATOM 881 C C . ILE A 1 117 ? -15.489 0.451 25.726 1.00 96.12 117 ILE A C 1
ATOM 883 O O . ILE A 1 117 ? -15.187 0.388 24.532 1.00 96.12 117 ILE A O 1
ATOM 887 N N . GLN A 1 118 ? -15.651 1.618 26.350 1.00 96.12 118 GLN A N 1
ATOM 888 C CA . GLN A 1 118 ? -15.442 2.889 25.669 1.00 96.12 118 GLN A CA 1
ATOM 889 C C . GLN A 1 118 ? -13.976 3.077 25.276 1.00 96.12 118 GLN A C 1
ATOM 891 O O . GLN A 1 118 ? -13.705 3.504 24.155 1.00 96.12 118 GLN A O 1
ATOM 896 N N . LYS A 1 119 ? -13.040 2.693 26.147 1.00 97.19 119 LYS A N 1
ATOM 897 C CA . LYS A 1 119 ? -11.608 2.696 25.843 1.00 97.19 119 LYS A CA 1
ATOM 898 C C . LYS A 1 119 ? -11.288 1.787 24.657 1.00 97.19 119 LYS A C 1
ATOM 900 O O . LYS A 1 119 ? -10.710 2.253 23.683 1.00 97.19 119 LYS A O 1
ATOM 905 N N . VAL A 1 120 ? -11.761 0.539 24.674 1.00 96.50 120 VAL A N 1
ATOM 906 C CA . VAL A 1 120 ? -11.551 -0.410 23.567 1.00 96.50 120 VAL A CA 1
ATOM 907 C C . VAL A 1 120 ? -12.122 0.126 22.252 1.00 96.50 120 VAL A C 1
ATOM 909 O O . VAL A 1 120 ? -11.497 -0.015 21.205 1.00 96.50 120 VAL A O 1
ATOM 912 N N . LYS A 1 121 ? -13.287 0.786 22.273 1.00 96.62 121 LYS A N 1
ATOM 913 C CA . LYS A 1 121 ? -13.856 1.413 21.068 1.00 96.62 121 LYS A CA 1
ATOM 914 C C . LYS A 1 121 ? -12.963 2.515 20.500 1.00 96.62 121 LYS A C 1
ATOM 916 O O . LYS A 1 121 ? -12.846 2.606 19.278 1.00 96.62 121 LYS A O 1
ATOM 921 N N . VAL A 1 122 ? -12.372 3.344 21.360 1.00 97.38 122 VAL A N 1
ATOM 922 C CA . VAL A 1 122 ? -11.436 4.400 20.948 1.00 97.38 122 VAL A CA 1
ATOM 923 C C . VAL A 1 122 ? -10.162 3.778 20.381 1.00 97.38 122 VAL A C 1
ATOM 925 O O . VAL A 1 122 ? -9.796 4.107 19.256 1.00 97.38 122 VAL A O 1
ATOM 928 N N . ASP A 1 123 ? -9.569 2.811 21.081 1.00 96.38 123 ASP A N 1
ATOM 929 C CA . ASP A 1 123 ? -8.357 2.110 20.638 1.00 96.38 123 ASP A CA 1
ATOM 930 C C . ASP A 1 123 ? -8.574 1.446 19.263 1.00 96.38 123 ASP A C 1
ATOM 932 O O . ASP A 1 123 ? -7.790 1.629 18.333 1.00 96.38 123 ASP A O 1
ATOM 936 N N . MET A 1 124 ? -9.713 0.768 19.071 1.00 96.06 124 MET A N 1
ATOM 937 C CA . MET A 1 124 ? -10.086 0.184 17.778 1.00 96.06 124 MET A CA 1
ATOM 938 C C . MET A 1 124 ? -10.260 1.230 16.669 1.00 96.06 124 MET A C 1
ATOM 940 O O . MET A 1 124 ? -9.984 0.941 15.503 1.00 96.06 124 MET A O 1
ATOM 944 N N . ALA A 1 125 ? -10.772 2.420 16.988 1.00 95.31 125 ALA A N 1
ATOM 945 C CA . ALA A 1 125 ? -10.920 3.496 16.013 1.00 95.31 125 ALA A CA 1
ATOM 946 C C . ALA A 1 125 ? -9.554 4.068 15.608 1.00 95.31 125 ALA A C 1
ATOM 948 O O . ALA A 1 125 ? -9.313 4.279 14.418 1.00 95.31 125 ALA A O 1
ATOM 949 N N . GLU A 1 126 ? -8.647 4.253 16.568 1.00 97.31 126 GLU A N 1
ATOM 950 C CA . GLU A 1 126 ? -7.273 4.678 16.300 1.00 97.31 126 GLU A CA 1
ATOM 951 C C . GLU A 1 126 ? -6.515 3.660 15.449 1.00 97.31 126 GLU A C 1
ATOM 953 O O . GLU A 1 126 ? -5.883 4.037 14.462 1.00 97.31 126 GLU A O 1
ATOM 958 N N . ASP A 1 127 ? -6.618 2.371 15.770 1.00 96.50 127 ASP A N 1
ATOM 959 C CA . ASP A 1 127 ? -5.960 1.312 15.003 1.00 96.50 127 ASP A CA 1
ATOM 960 C C . ASP A 1 127 ? -6.483 1.247 13.565 1.00 96.50 127 ASP A C 1
ATOM 962 O O . ASP A 1 127 ? -5.701 1.112 12.622 1.00 96.50 127 ASP A O 1
ATOM 966 N N . ARG A 1 128 ? -7.795 1.422 13.359 1.00 95.56 128 ARG A N 1
ATOM 967 C CA . ARG A 1 128 ? -8.378 1.520 12.010 1.00 95.56 128 ARG A CA 1
ATOM 968 C C . ARG A 1 128 ? -7.821 2.707 11.230 1.00 95.56 128 ARG A C 1
ATOM 970 O O . ARG A 1 128 ? -7.514 2.551 10.051 1.00 95.56 128 ARG A O 1
ATOM 977 N N . LEU A 1 129 ? -7.674 3.868 11.870 1.00 96.12 129 LEU A N 1
ATOM 978 C CA . LEU A 1 129 ? -7.096 5.057 11.238 1.00 96.12 129 LEU A CA 1
ATOM 979 C C . LEU A 1 129 ? -5.621 4.847 10.879 1.00 96.12 129 LEU A C 1
ATOM 981 O O . LEU A 1 129 ? -5.218 5.167 9.762 1.00 96.12 129 LEU A O 1
ATOM 985 N N . ARG A 1 130 ? -4.829 4.254 11.780 1.00 96.19 130 ARG A N 1
ATOM 986 C CA . ARG A 1 130 ? -3.419 3.916 11.517 1.00 96.19 130 ARG A CA 1
ATOM 987 C C . ARG A 1 130 ? -3.289 2.939 10.353 1.00 96.19 130 ARG A C 1
ATOM 989 O O . ARG A 1 130 ? -2.503 3.172 9.442 1.00 96.19 130 ARG A O 1
ATOM 996 N N . HIS A 1 131 ? -4.102 1.885 10.335 1.00 95.12 131 HIS A N 1
ATOM 997 C CA . HIS A 1 131 ? -4.102 0.922 9.237 1.00 95.12 131 HIS A CA 1
ATOM 998 C C . HIS A 1 131 ? -4.526 1.535 7.900 1.00 95.12 131 HIS A C 1
ATOM 1000 O O . HIS A 1 131 ? -3.949 1.184 6.875 1.00 95.12 131 HIS A O 1
ATOM 1006 N N . ALA A 1 132 ? -5.502 2.445 7.893 1.00 95.06 132 ALA A N 1
ATOM 1007 C CA . ALA A 1 132 ? -5.892 3.154 6.678 1.00 95.06 132 ALA A CA 1
ATOM 1008 C C . ALA A 1 132 ? -4.741 4.017 6.132 1.00 95.06 132 ALA A C 1
ATOM 1010 O O . ALA A 1 132 ? -4.452 3.949 4.938 1.00 95.06 132 ALA A O 1
ATOM 1011 N N . ALA A 1 133 ? -4.035 4.746 7.003 1.00 95.00 133 ALA A N 1
ATOM 1012 C CA . ALA A 1 133 ? -2.872 5.545 6.617 1.00 95.00 133 ALA A CA 1
ATOM 1013 C C . ALA A 1 133 ? -1.724 4.680 6.058 1.00 95.00 133 ALA A C 1
ATOM 1015 O O . ALA A 1 133 ? -1.154 5.009 5.020 1.00 95.00 133 ALA A O 1
ATOM 1016 N N . ASP A 1 134 ? -1.434 3.535 6.684 1.00 94.88 134 ASP A N 1
ATOM 1017 C CA . ASP A 1 134 ? -0.432 2.575 6.194 1.00 94.88 134 ASP A CA 1
ATOM 1018 C C . ASP A 1 134 ? -0.782 2.018 4.801 1.00 94.88 134 ASP A C 1
ATOM 1020 O O . ASP A 1 134 ? 0.106 1.719 3.996 1.00 94.88 134 ASP A O 1
ATOM 1024 N N . ILE A 1 135 ? -2.074 1.806 4.523 1.00 94.81 135 ILE A N 1
ATOM 1025 C CA . ILE A 1 135 ? -2.545 1.347 3.209 1.00 94.81 135 ILE A CA 1
ATOM 1026 C C . ILE A 1 135 ? -2.334 2.451 2.174 1.00 94.81 135 ILE A C 1
ATOM 1028 O O . ILE A 1 135 ? -1.748 2.177 1.128 1.00 94.81 135 ILE A O 1
ATOM 1032 N N . GLU A 1 136 ? -2.739 3.684 2.479 1.00 94.94 136 GLU A N 1
ATOM 1033 C CA . GLU A 1 136 ? -2.579 4.834 1.585 1.00 94.94 136 GLU A CA 1
ATOM 1034 C C . GLU A 1 136 ? -1.101 5.096 1.248 1.00 94.94 136 GLU A C 1
ATOM 1036 O O . GLU A 1 136 ? -0.755 5.287 0.080 1.00 94.94 136 GLU A O 1
ATOM 1041 N N . GLU A 1 137 ? -0.202 5.010 2.235 1.00 94.88 137 GLU A N 1
ATOM 1042 C CA . GLU A 1 137 ? 1.243 5.146 2.015 1.00 94.88 137 GLU A CA 1
ATOM 1043 C C . GLU A 1 137 ? 1.762 4.080 1.038 1.00 94.88 137 GLU A C 1
ATOM 1045 O O . GLU A 1 137 ? 2.453 4.395 0.064 1.00 94.88 137 GLU A O 1
ATOM 1050 N N . ARG A 1 138 ? 1.383 2.811 1.239 1.00 93.75 138 ARG A N 1
ATOM 1051 C CA . ARG A 1 138 ? 1.797 1.707 0.356 1.00 93.75 138 ARG A CA 1
ATOM 1052 C C . ARG A 1 138 ? 1.216 1.817 -1.045 1.00 93.75 138 ARG A C 1
ATOM 1054 O O . ARG A 1 138 ? 1.880 1.434 -2.009 1.00 93.75 138 ARG A O 1
ATOM 1061 N N . GLU A 1 139 ? -0.017 2.288 -1.178 1.00 92.44 139 GLU A N 1
ATOM 1062 C CA . GLU A 1 139 ? -0.625 2.552 -2.482 1.00 92.44 139 GLU A CA 1
ATOM 1063 C C . GLU A 1 139 ? 0.113 3.675 -3.215 1.00 92.44 139 GLU A C 1
ATOM 1065 O O . GLU A 1 139 ? 0.388 3.537 -4.412 1.00 92.44 139 GLU A O 1
ATOM 1070 N N . GLY A 1 140 ? 0.526 4.721 -2.494 1.00 93.75 140 GLY A N 1
ATOM 1071 C CA . GLY A 1 140 ? 1.404 5.773 -3.002 1.00 93.75 140 GLY A CA 1
ATOM 1072 C C . GLY A 1 140 ? 2.729 5.222 -3.535 1.00 93.75 140 GLY A C 1
ATOM 1073 O O . GLY A 1 140 ? 3.064 5.439 -4.703 1.00 93.75 140 GLY A O 1
ATOM 1074 N N . GLU A 1 141 ? 3.444 4.427 -2.730 1.00 94.12 141 GLU A N 1
ATOM 1075 C CA . GLU A 1 141 ? 4.700 3.778 -3.141 1.00 94.12 141 GLU A CA 1
ATOM 1076 C C . GLU A 1 141 ? 4.516 2.876 -4.375 1.00 94.12 141 GLU A C 1
ATOM 1078 O O . GLU A 1 141 ? 5.339 2.870 -5.293 1.00 94.12 141 GLU A O 1
ATOM 1083 N N . ASN A 1 142 ? 3.423 2.112 -4.433 1.00 94.31 142 ASN A N 1
ATOM 1084 C CA . ASN A 1 142 ? 3.126 1.238 -5.568 1.00 94.31 142 ASN A CA 1
ATOM 1085 C C . ASN A 1 142 ? 2.811 2.046 -6.840 1.00 94.31 142 ASN A C 1
ATOM 1087 O O . ASN A 1 142 ? 3.236 1.686 -7.943 1.00 94.31 142 ASN A O 1
ATOM 1091 N N . GLY A 1 143 ? 2.126 3.182 -6.692 1.00 94.19 143 GLY A N 1
ATOM 1092 C CA . GLY A 1 143 ? 1.913 4.147 -7.767 1.00 94.19 143 GLY A CA 1
ATOM 1093 C C . GLY A 1 143 ? 3.227 4.676 -8.347 1.00 94.19 143 GLY A C 1
ATOM 1094 O O . GLY A 1 143 ? 3.385 4.741 -9.570 1.00 94.19 143 GLY A O 1
ATOM 1095 N N . ASP A 1 144 ? 4.198 4.991 -7.492 1.00 95.00 144 ASP A N 1
ATOM 1096 C CA . ASP A 1 144 ? 5.534 5.435 -7.902 1.00 95.00 144 ASP A CA 1
ATOM 1097 C C . ASP A 1 144 ? 6.306 4.342 -8.638 1.00 95.00 144 ASP A C 1
ATOM 1099 O O . ASP A 1 144 ? 6.814 4.579 -9.738 1.00 95.00 144 ASP A O 1
ATOM 1103 N N . LEU A 1 145 ? 6.311 3.119 -8.101 1.00 95.00 145 LEU A N 1
ATOM 1104 C CA . LEU A 1 145 ? 6.948 1.967 -8.743 1.00 95.00 145 LEU A CA 1
ATOM 1105 C C . LEU A 1 145 ? 6.343 1.668 -10.118 1.00 95.00 145 LEU A C 1
ATOM 1107 O O . LEU A 1 145 ? 7.067 1.353 -11.063 1.00 95.00 145 LEU A O 1
ATOM 1111 N N . ARG A 1 146 ? 5.021 1.804 -10.273 1.00 95.12 146 ARG A N 1
ATOM 1112 C CA . ARG A 1 146 ? 4.353 1.623 -11.568 1.00 95.12 146 ARG A CA 1
ATOM 1113 C C . ARG A 1 146 ? 4.788 2.679 -12.583 1.00 95.12 146 ARG A C 1
ATOM 1115 O O . ARG A 1 146 ? 5.022 2.341 -13.745 1.00 95.12 146 ARG A O 1
ATOM 1122 N N . ARG A 1 147 ? 4.913 3.942 -12.160 1.00 95.94 147 ARG A N 1
ATOM 1123 C CA . ARG A 1 147 ? 5.416 5.028 -13.018 1.00 95.94 147 ARG A CA 1
ATOM 1124 C C . ARG A 1 147 ? 6.865 4.786 -13.432 1.00 95.94 147 ARG A C 1
ATOM 1126 O O . ARG A 1 147 ? 7.196 4.939 -14.606 1.00 95.94 147 ARG A O 1
ATOM 1133 N N . GLU A 1 148 ? 7.708 4.361 -12.500 1.00 96.56 148 GLU A N 1
ATOM 1134 C CA . GLU A 1 148 ? 9.109 4.035 -12.769 1.00 96.56 148 GLU A CA 1
ATOM 1135 C C . GLU A 1 148 ? 9.246 2.840 -13.729 1.00 96.56 148 GLU A C 1
ATOM 1137 O O . GLU A 1 148 ? 9.986 2.911 -14.710 1.00 96.56 148 GLU A O 1
ATOM 1142 N N . ALA A 1 149 ? 8.452 1.784 -13.541 1.00 95.50 149 ALA A N 1
ATOM 1143 C CA . ALA A 1 149 ? 8.414 0.645 -14.457 1.00 95.50 149 ALA A CA 1
ATOM 1144 C C . ALA A 1 149 ? 7.978 1.050 -15.877 1.00 95.50 149 ALA A C 1
ATOM 1146 O O . ALA A 1 149 ? 8.563 0.598 -16.864 1.00 95.50 149 ALA A O 1
ATOM 1147 N N . GLN A 1 150 ? 6.978 1.929 -16.003 1.00 96.38 150 GLN A N 1
ATOM 1148 C CA . GLN A 1 150 ? 6.547 2.448 -17.302 1.00 96.38 150 GLN A CA 1
ATOM 1149 C C . GLN A 1 150 ? 7.641 3.289 -17.970 1.00 96.38 150 GLN A C 1
ATOM 1151 O O . GLN A 1 150 ? 7.856 3.159 -19.178 1.00 96.38 150 GLN A O 1
ATOM 1156 N N . LYS A 1 151 ? 8.360 4.106 -17.192 1.00 97.69 151 LYS A N 1
ATOM 1157 C CA . LYS A 1 151 ? 9.510 4.871 -17.679 1.00 97.69 151 LYS A CA 1
ATOM 1158 C C . LYS A 1 151 ? 10.578 3.936 -18.246 1.00 97.69 151 LYS A C 1
ATOM 1160 O O . LYS A 1 151 ? 10.919 4.073 -19.420 1.00 97.69 151 LYS A O 1
ATOM 1165 N N . TYR A 1 152 ? 11.010 2.928 -17.488 1.00 97.06 152 TYR A N 1
ATOM 1166 C CA . TYR A 1 152 ? 12.000 1.956 -17.964 1.00 97.06 152 TYR A CA 1
ATOM 1167 C C . TYR A 1 152 ? 11.539 1.180 -19.197 1.00 97.06 152 TYR A C 1
ATOM 1169 O O . TYR A 1 152 ? 12.338 0.931 -20.098 1.00 97.06 152 TYR A O 1
ATOM 1177 N N . LYS A 1 153 ? 10.249 0.840 -19.287 1.00 97.38 153 LYS A N 1
ATOM 1178 C CA . LYS A 1 153 ? 9.690 0.215 -20.489 1.00 97.38 153 LYS A CA 1
ATOM 1179 C C . LYS A 1 153 ? 9.832 1.129 -21.711 1.00 97.38 153 LYS A C 1
ATOM 1181 O O . LYS A 1 153 ? 10.321 0.684 -22.745 1.00 97.38 153 LYS A O 1
ATOM 1186 N N . SER A 1 154 ? 9.457 2.403 -21.584 1.00 97.06 154 SER A N 1
ATOM 1187 C CA . SER A 1 154 ? 9.562 3.369 -22.686 1.00 97.06 154 SER A CA 1
ATOM 1188 C C . SER A 1 154 ? 11.011 3.649 -23.103 1.00 97.06 154 SER A C 1
ATOM 1190 O O . SER A 1 154 ? 11.305 3.739 -24.294 1.00 97.06 154 SER A O 1
ATOM 1192 N N . GLU A 1 155 ? 11.935 3.715 -22.141 1.00 97.19 155 GLU A N 1
ATOM 1193 C CA . GLU A 1 155 ? 13.370 3.859 -22.401 1.00 97.19 155 GLU A CA 1
ATOM 1194 C C . GLU A 1 155 ? 13.934 2.616 -23.103 1.00 97.19 155 GLU A C 1
ATOM 1196 O O . GLU A 1 155 ? 14.675 2.742 -24.079 1.00 97.19 155 GLU A O 1
ATOM 1201 N N . GLY A 1 156 ? 13.531 1.417 -22.674 1.00 97.31 156 GLY A N 1
ATOM 1202 C CA . GLY A 1 156 ? 13.902 0.158 -23.319 1.00 97.31 156 GLY A CA 1
ATOM 1203 C C . GLY A 1 156 ? 13.425 0.073 -24.771 1.00 97.31 156 GLY A C 1
ATOM 1204 O O . GLY A 1 156 ? 14.206 -0.270 -25.657 1.00 97.31 156 GLY A O 1
ATOM 1205 N N . GLU A 1 157 ? 12.175 0.456 -25.043 1.00 97.38 157 GLU A N 1
ATOM 1206 C CA . GLU A 1 157 ? 11.630 0.517 -26.406 1.00 97.38 157 GLU A CA 1
ATOM 1207 C C . GLU A 1 157 ? 12.380 1.535 -27.283 1.00 97.38 157 GLU A C 1
ATOM 1209 O O . GLU A 1 157 ? 12.635 1.277 -28.463 1.00 97.38 157 GLU A O 1
ATOM 1214 N N . ALA A 1 158 ? 12.766 2.686 -26.725 1.00 97.31 158 ALA A N 1
ATOM 1215 C CA . ALA A 1 158 ? 13.554 3.689 -27.438 1.00 97.31 158 ALA A CA 1
ATOM 1216 C C . ALA A 1 158 ? 14.957 3.168 -27.787 1.00 97.31 158 ALA A C 1
ATOM 1218 O O . ALA A 1 158 ? 15.390 3.286 -28.935 1.00 97.31 158 ALA A O 1
ATOM 1219 N N . LEU A 1 159 ? 15.643 2.536 -26.830 1.00 96.94 159 LEU A N 1
ATOM 1220 C CA . LEU A 1 159 ? 16.955 1.928 -27.057 1.00 96.94 159 LEU A CA 1
ATOM 1221 C C . LEU A 1 159 ? 16.886 0.811 -28.100 1.00 96.94 159 LEU A C 1
ATOM 1223 O O . LEU A 1 159 ? 17.714 0.779 -29.006 1.00 96.94 159 LEU A O 1
ATOM 1227 N N . GLN A 1 160 ? 15.864 -0.047 -28.046 1.00 97.12 160 GLN A N 1
ATOM 1228 C CA . GLN A 1 160 ? 15.669 -1.105 -29.037 1.00 97.12 160 GLN A CA 1
ATOM 1229 C C . GLN A 1 160 ? 15.513 -0.538 -30.455 1.00 97.12 160 GLN A C 1
ATOM 1231 O O . GLN A 1 160 ? 16.116 -1.062 -31.394 1.00 97.12 160 GLN A O 1
ATOM 1236 N N . LYS A 1 161 ? 14.759 0.558 -30.622 1.00 96.88 161 LYS A N 1
ATOM 1237 C CA . LYS A 1 161 ? 14.628 1.253 -31.915 1.00 96.88 161 LYS A CA 1
ATOM 1238 C C . LYS A 1 161 ? 15.962 1.822 -32.399 1.00 96.88 161 LYS A C 1
ATOM 1240 O O . LYS A 1 161 ? 16.280 1.687 -33.578 1.00 96.88 161 LYS A O 1
ATOM 1245 N N . ILE A 1 162 ? 16.754 2.422 -31.507 1.00 97.06 162 ILE A N 1
ATOM 1246 C CA . ILE A 1 162 ? 18.089 2.941 -31.845 1.00 97.06 162 ILE A CA 1
ATOM 1247 C C . ILE A 1 162 ? 18.999 1.801 -32.308 1.00 97.06 162 ILE A C 1
ATOM 1249 O O . ILE A 1 162 ? 19.606 1.901 -33.372 1.00 97.06 162 ILE A O 1
ATOM 1253 N N . THR A 1 163 ? 19.058 0.699 -31.559 1.00 97.00 163 THR A N 1
ATOM 1254 C CA . THR A 1 163 ? 19.883 -0.461 -31.918 1.00 97.00 163 THR A CA 1
ATOM 1255 C C . THR A 1 163 ? 19.442 -1.079 -33.244 1.00 97.00 163 THR A C 1
ATOM 1257 O O . THR A 1 163 ? 20.290 -1.387 -34.081 1.00 97.00 163 THR A O 1
ATOM 1260 N N . ALA A 1 164 ? 18.134 -1.212 -33.485 1.00 96.81 164 ALA A N 1
ATOM 1261 C CA . ALA A 1 164 ? 17.611 -1.707 -34.757 1.00 96.81 164 ALA A CA 1
ATOM 1262 C C . ALA A 1 164 ? 18.001 -0.793 -35.934 1.00 96.81 164 ALA A C 1
ATOM 1264 O O . ALA A 1 164 ? 18.465 -1.278 -36.966 1.00 96.81 164 ALA A O 1
ATOM 1265 N N . ASN A 1 165 ? 17.891 0.529 -35.769 1.00 97.31 165 ASN A N 1
ATOM 1266 C CA . ASN A 1 165 ? 18.302 1.491 -36.794 1.00 97.31 165 ASN A CA 1
ATOM 1267 C C . ASN A 1 165 ? 19.810 1.424 -37.075 1.00 97.31 165 ASN A C 1
ATOM 1269 O O . ASN A 1 165 ? 20.203 1.363 -38.238 1.00 97.31 165 ASN A O 1
ATOM 1273 N N . GLN A 1 166 ? 20.647 1.340 -36.037 1.00 97.56 166 GLN A N 1
ATOM 1274 C CA . GLN A 1 166 ? 22.097 1.175 -36.193 1.00 97.56 166 GLN A CA 1
ATOM 1275 C C . GLN A 1 166 ? 22.453 -0.118 -36.939 1.00 97.56 166 GLN A C 1
ATOM 1277 O O . GLN A 1 166 ? 23.326 -0.120 -37.807 1.00 97.56 166 GLN A O 1
ATOM 1282 N N . GLN A 1 167 ? 21.767 -1.227 -36.648 1.00 96.50 167 GLN A N 1
ATOM 1283 C CA . GLN A 1 167 ? 21.962 -2.482 -37.379 1.00 96.50 167 GLN A CA 1
ATOM 1284 C C . GLN A 1 167 ? 21.590 -2.344 -38.859 1.00 96.50 167 GLN A C 1
ATOM 1286 O O . GLN A 1 167 ? 22.348 -2.792 -39.721 1.00 96.50 167 GLN A O 1
ATOM 1291 N N . LEU A 1 168 ? 20.468 -1.687 -39.169 1.00 96.75 168 LEU A N 1
ATOM 1292 C CA . LEU A 1 168 ? 20.056 -1.426 -40.550 1.00 96.75 168 LEU A CA 1
ATOM 1293 C C . LEU A 1 168 ? 21.062 -0.540 -41.295 1.00 96.75 168 LEU A C 1
ATOM 1295 O O . LEU A 1 168 ? 21.391 -0.829 -42.446 1.00 96.75 168 LEU A O 1
ATOM 1299 N N . GLU A 1 169 ? 21.585 0.505 -40.655 1.00 97.12 169 GLU A N 1
ATOM 1300 C CA . GLU A 1 169 ? 22.624 1.366 -41.230 1.00 97.12 169 GLU A CA 1
ATOM 1301 C C . GLU A 1 169 ? 23.910 0.592 -41.526 1.00 97.12 169 GLU A C 1
ATOM 1303 O O . GLU A 1 169 ? 24.442 0.690 -42.632 1.00 97.12 169 GLU A O 1
ATOM 1308 N N . MET A 1 170 ? 24.368 -0.256 -40.600 1.00 96.62 170 MET A N 1
ATOM 1309 C CA . MET A 1 170 ? 25.534 -1.115 -40.831 1.00 96.62 170 MET A CA 1
ATOM 1310 C C . MET A 1 170 ? 25.325 -2.084 -41.999 1.00 96.62 170 MET A C 1
ATOM 1312 O O . MET A 1 170 ? 26.245 -2.301 -42.789 1.00 96.62 170 MET A O 1
ATOM 1316 N N . VAL A 1 171 ? 24.134 -2.680 -42.129 1.00 96.50 171 VAL A N 1
ATOM 1317 C CA . VAL A 1 171 ? 23.814 -3.569 -43.257 1.00 96.50 171 VAL A CA 1
ATOM 1318 C C . VAL A 1 171 ? 23.838 -2.797 -44.576 1.00 96.50 171 VAL A C 1
ATOM 1320 O O . VAL A 1 171 ? 24.459 -3.265 -45.530 1.00 96.50 171 VAL A O 1
ATOM 1323 N N . ARG A 1 172 ? 23.241 -1.599 -44.631 1.00 95.81 172 ARG A N 1
ATOM 1324 C CA . ARG A 1 172 ? 23.275 -0.739 -45.827 1.00 95.81 172 ARG A CA 1
ATOM 1325 C C . ARG A 1 172 ? 24.701 -0.344 -46.206 1.00 95.81 172 ARG A C 1
ATOM 1327 O O . ARG A 1 172 ? 25.070 -0.479 -47.369 1.00 95.81 172 ARG A O 1
ATOM 1334 N N . ALA A 1 173 ? 25.516 0.067 -45.236 1.00 95.19 173 ALA A N 1
ATOM 1335 C CA . ALA A 1 173 ? 26.914 0.424 -45.468 1.00 95.19 173 ALA A CA 1
ATOM 1336 C C . ALA A 1 173 ? 27.726 -0.765 -46.010 1.00 95.19 173 ALA A C 1
ATOM 1338 O O . ALA A 1 173 ? 28.501 -0.622 -46.957 1.00 95.19 173 ALA A O 1
ATOM 1339 N N . LYS A 1 174 ? 27.509 -1.973 -45.467 1.00 96.12 174 LYS A N 1
ATOM 1340 C CA . LYS A 1 174 ? 28.131 -3.199 -45.990 1.00 96.12 174 LYS A CA 1
ATOM 1341 C C . LYS A 1 174 ? 27.696 -3.490 -47.425 1.00 96.12 174 LYS A C 1
ATOM 1343 O O . LYS A 1 174 ? 28.556 -3.774 -48.250 1.00 96.12 174 LYS A O 1
ATOM 1348 N N . GLN A 1 175 ? 26.401 -3.387 -47.729 1.00 96.19 175 GLN A N 1
ATOM 1349 C CA . GLN A 1 175 ? 25.876 -3.606 -49.082 1.00 96.19 175 GLN A CA 1
ATOM 1350 C C . GLN A 1 175 ? 26.472 -2.620 -50.096 1.00 96.19 175 GLN A C 1
ATOM 1352 O O . GLN A 1 175 ? 26.915 -3.040 -51.166 1.00 96.19 175 GLN A O 1
ATOM 1357 N N . GLN A 1 176 ? 26.556 -1.335 -49.742 1.00 95.62 176 GLN A N 1
ATOM 1358 C CA . GLN A 1 176 ? 27.197 -0.312 -50.574 1.00 95.62 176 GLN A CA 1
ATOM 1359 C C . GLN A 1 176 ? 28.671 -0.640 -50.824 1.00 95.62 176 GLN A C 1
ATOM 1361 O O . GLN A 1 176 ? 29.087 -0.716 -51.976 1.00 95.62 176 GLN A O 1
ATOM 1366 N N . SER A 1 177 ? 29.432 -0.963 -49.774 1.00 94.69 177 SER A N 1
ATOM 1367 C CA . SER A 1 177 ? 30.839 -1.355 -49.920 1.00 94.69 177 SER A CA 1
ATOM 1368 C C . SER A 1 177 ? 31.014 -2.600 -50.797 1.00 94.69 177 SER A C 1
ATOM 1370 O O . SER A 1 177 ? 31.929 -2.656 -51.617 1.00 94.69 177 SER A O 1
ATOM 1372 N N . THR A 1 178 ? 30.141 -3.606 -50.672 1.00 94.75 178 THR A N 1
ATOM 1373 C CA . THR A 1 178 ? 30.198 -4.792 -51.542 1.00 94.75 178 THR A CA 1
ATOM 1374 C C . THR A 1 178 ? 29.871 -4.466 -52.996 1.00 94.75 178 THR A C 1
ATOM 1376 O O . THR A 1 178 ? 30.532 -4.996 -53.887 1.00 94.75 178 THR A O 1
ATOM 1379 N N . ALA A 1 179 ? 28.909 -3.574 -53.246 1.00 94.94 179 ALA A N 1
ATOM 1380 C CA . ALA A 1 179 ? 28.559 -3.137 -54.594 1.00 94.94 179 ALA A CA 1
ATOM 1381 C C . ALA A 1 179 ? 29.697 -2.329 -55.238 1.00 94.94 179 ALA A C 1
ATOM 1383 O O . ALA A 1 179 ? 30.055 -2.580 -56.387 1.00 94.94 179 ALA A O 1
ATOM 1384 N N . GLU A 1 180 ? 30.323 -1.420 -54.487 1.00 95.06 180 GLU A N 1
ATOM 1385 C CA . GLU A 1 180 ? 31.498 -0.666 -54.936 1.00 95.06 180 GLU A CA 1
ATOM 1386 C C . GLU A 1 180 ? 32.678 -1.589 -55.249 1.00 95.06 180 GLU A C 1
ATOM 1388 O O . GLU A 1 180 ? 33.293 -1.463 -56.307 1.00 95.06 180 GLU A O 1
ATOM 1393 N N . LYS A 1 181 ? 32.964 -2.568 -54.379 1.00 95.50 181 LYS A N 1
ATOM 1394 C CA . LYS A 1 181 ? 34.004 -3.580 -54.627 1.00 95.50 181 LYS A CA 1
ATOM 1395 C C . LYS A 1 181 ? 33.727 -4.388 -55.892 1.00 95.50 181 LYS A C 1
ATOM 1397 O O . LYS A 1 181 ? 34.640 -4.577 -56.689 1.00 95.50 181 LYS A O 1
ATOM 1402 N N . ALA A 1 182 ? 32.486 -4.831 -56.098 1.00 95.31 182 ALA A N 1
ATOM 1403 C CA . ALA A 1 182 ? 32.101 -5.552 -57.309 1.00 95.31 182 ALA A CA 1
ATOM 1404 C C . ALA A 1 182 ? 32.286 -4.684 -58.565 1.00 95.31 182 ALA A C 1
ATOM 1406 O O . ALA A 1 182 ? 32.847 -5.145 -59.557 1.00 95.31 182 ALA A O 1
ATOM 1407 N N . LEU A 1 183 ? 31.898 -3.407 -58.510 1.00 95.94 183 LEU A N 1
ATOM 1408 C CA . LEU A 1 183 ? 32.076 -2.469 -59.618 1.00 95.94 183 LEU A CA 1
ATOM 1409 C C . LEU A 1 183 ? 33.560 -2.230 -59.933 1.00 95.94 183 LEU A C 1
ATOM 1411 O O . LEU A 1 183 ? 33.958 -2.275 -61.097 1.00 95.94 183 LEU A O 1
ATOM 1415 N N . LEU A 1 184 ? 34.397 -2.026 -58.915 1.00 94.88 184 LEU A N 1
ATOM 1416 C CA . LEU A 1 184 ? 35.842 -1.881 -59.098 1.00 94.88 184 LEU A CA 1
ATOM 1417 C C . LEU A 1 184 ? 36.475 -3.149 -59.680 1.00 94.88 184 LEU A C 1
ATOM 1419 O O . LEU A 1 184 ? 37.304 -3.036 -60.580 1.00 94.88 184 LEU A O 1
ATOM 1423 N N . GLN A 1 185 ? 36.040 -4.334 -59.244 1.00 95.25 185 GLN A N 1
ATOM 1424 C CA . GLN A 1 185 ? 36.506 -5.601 -59.808 1.00 95.25 185 GLN A CA 1
ATOM 1425 C C . GLN A 1 185 ? 36.142 -5.722 -61.291 1.00 95.25 185 GLN A C 1
ATOM 1427 O O . GLN A 1 185 ? 37.010 -6.010 -62.105 1.00 95.25 185 GLN A O 1
ATOM 1432 N N . THR A 1 186 ? 34.896 -5.419 -61.672 1.00 95.19 186 THR A N 1
ATOM 1433 C CA . THR A 1 186 ? 34.496 -5.471 -63.092 1.00 95.19 186 THR A CA 1
ATOM 1434 C C . THR A 1 186 ? 35.302 -4.506 -63.965 1.00 95.19 186 THR A C 1
ATOM 1436 O O . THR A 1 186 ? 35.691 -4.865 -65.074 1.00 95.19 186 THR A O 1
ATOM 1439 N N . ARG A 1 187 ? 35.617 -3.303 -63.460 1.00 95.25 187 ARG A N 1
ATOM 1440 C CA . ARG A 1 187 ? 36.491 -2.347 -64.159 1.00 95.25 187 ARG A CA 1
ATOM 1441 C C . ARG A 1 187 ? 37.925 -2.855 -64.276 1.00 95.25 187 ARG A C 1
ATOM 1443 O O . ARG A 1 187 ? 38.543 -2.660 -65.319 1.00 95.25 187 ARG A O 1
ATOM 1450 N N . LEU A 1 188 ? 38.452 -3.487 -63.229 1.00 96.19 188 LEU A N 1
ATOM 1451 C CA . LEU A 1 188 ? 39.782 -4.092 -63.249 1.00 96.19 188 LEU A CA 1
ATOM 1452 C C . LEU A 1 188 ? 39.855 -5.212 -64.295 1.00 96.19 188 LEU A C 1
ATOM 1454 O O . LEU A 1 188 ? 40.765 -5.206 -65.121 1.00 96.19 188 LEU A O 1
ATOM 1458 N N . ASP A 1 189 ? 38.864 -6.105 -64.315 1.00 95.06 189 ASP A N 1
ATOM 1459 C CA . ASP A 1 189 ? 38.778 -7.200 -65.284 1.00 95.06 189 ASP A CA 1
ATOM 1460 C C . ASP A 1 189 ? 38.692 -6.666 -66.725 1.00 95.06 189 ASP A C 1
ATOM 1462 O O . ASP A 1 189 ? 39.329 -7.202 -67.634 1.00 95.06 189 ASP A O 1
ATOM 1466 N N . GLU A 1 190 ? 37.931 -5.590 -66.957 1.00 95.38 190 GLU A N 1
ATOM 1467 C CA . GLU A 1 190 ? 37.839 -4.948 -68.271 1.00 95.38 190 GLU A CA 1
ATOM 1468 C C . GLU A 1 190 ? 39.173 -4.321 -68.701 1.00 95.38 190 GLU A C 1
ATOM 1470 O O . GLU A 1 190 ? 39.610 -4.519 -69.837 1.00 95.38 190 GLU A O 1
ATOM 1475 N N . LEU A 1 191 ? 39.848 -3.597 -67.803 1.00 94.44 191 LEU A N 1
ATOM 1476 C CA . LEU A 1 191 ? 41.171 -3.031 -68.076 1.00 94.44 191 LEU A CA 1
ATOM 1477 C C . LEU A 1 191 ? 42.199 -4.124 -68.370 1.00 94.44 191 LEU A C 1
ATOM 1479 O O . LEU A 1 191 ? 42.994 -3.973 -69.294 1.00 94.44 191 LEU A O 1
ATOM 1483 N N . GLN A 1 192 ? 42.154 -5.237 -67.639 1.00 94.94 192 GLN A N 1
ATOM 1484 C CA . GLN A 1 192 ? 43.047 -6.369 -67.856 1.00 94.94 192 GLN A CA 1
ATOM 1485 C C . GLN A 1 192 ? 42.800 -7.039 -69.213 1.00 94.94 192 GLN A C 1
ATOM 1487 O O . GLN A 1 192 ? 43.758 -7.358 -69.914 1.00 94.94 192 GLN A O 1
ATOM 1492 N N . ARG A 1 193 ? 41.537 -7.184 -69.643 1.00 94.31 193 ARG A N 1
ATOM 1493 C CA . ARG A 1 193 ? 41.215 -7.646 -71.007 1.00 94.31 193 ARG A CA 1
ATOM 1494 C C . ARG A 1 193 ? 41.773 -6.703 -72.067 1.00 94.31 193 ARG A C 1
ATOM 1496 O O . ARG A 1 193 ? 42.470 -7.158 -72.964 1.00 94.31 193 ARG A O 1
ATOM 1503 N N . ARG A 1 194 ? 41.533 -5.393 -71.932 1.00 93.81 194 ARG A N 1
ATOM 1504 C CA . ARG A 1 194 ? 42.048 -4.386 -72.877 1.00 93.81 194 ARG A CA 1
ATOM 1505 C C . ARG A 1 194 ? 43.574 -4.386 -72.939 1.00 93.81 194 ARG A C 1
ATOM 1507 O O . ARG A 1 194 ? 44.133 -4.260 -74.022 1.00 93.81 194 ARG A O 1
ATOM 1514 N N . PHE A 1 195 ? 44.240 -4.530 -71.795 1.00 93.62 195 PHE A N 1
ATOM 1515 C CA . PHE A 1 195 ? 45.694 -4.641 -71.731 1.00 93.62 195 PHE A CA 1
ATOM 1516 C C . PHE A 1 195 ? 46.185 -5.880 -72.486 1.00 93.62 195 PHE A C 1
ATOM 1518 O O . PHE A 1 195 ? 47.019 -5.749 -73.376 1.00 93.62 195 PHE A O 1
ATOM 1525 N N . ASN A 1 196 ? 45.606 -7.051 -72.208 1.00 92.94 196 ASN A N 1
ATOM 1526 C CA . ASN A 1 196 ? 45.954 -8.294 -72.899 1.00 92.94 196 ASN A CA 1
ATOM 1527 C C . ASN A 1 196 ? 45.709 -8.206 -74.415 1.00 92.94 196 ASN A C 1
ATOM 1529 O O . ASN A 1 196 ? 46.526 -8.695 -75.189 1.00 92.94 196 ASN A O 1
ATOM 1533 N N . ASP A 1 197 ? 44.628 -7.553 -74.850 1.00 91.62 197 ASP A N 1
ATOM 1534 C CA . ASP A 1 197 ? 44.345 -7.329 -76.272 1.00 91.62 197 ASP A CA 1
ATOM 1535 C C . ASP A 1 197 ? 45.408 -6.442 -76.938 1.00 91.62 197 ASP A C 1
ATOM 1537 O O . ASP A 1 197 ? 45.831 -6.716 -78.062 1.00 91.62 197 ASP A O 1
ATOM 1541 N N . VAL A 1 198 ? 45.860 -5.382 -76.258 1.00 89.31 198 VAL A N 1
ATOM 1542 C CA . VAL A 1 198 ? 46.944 -4.515 -76.749 1.00 89.31 198 VAL A CA 1
ATOM 1543 C C . VAL A 1 198 ? 48.263 -5.283 -76.816 1.00 89.31 198 VAL A C 1
ATOM 1545 O O . VAL A 1 198 ? 48.939 -5.214 -77.842 1.00 89.31 198 VAL A O 1
ATOM 1548 N N . SER A 1 199 ? 48.608 -6.043 -75.773 1.00 87.25 199 SER A N 1
ATOM 1549 C CA . SER A 1 199 ? 49.808 -6.888 -75.751 1.00 87.25 199 SER A CA 1
ATOM 1550 C C . SER A 1 199 ? 49.793 -7.913 -76.883 1.00 87.25 199 SER A C 1
ATOM 1552 O O . SER A 1 199 ? 50.768 -8.023 -77.620 1.00 87.25 199 SER A O 1
ATOM 1554 N N . ARG A 1 200 ? 48.659 -8.584 -77.109 1.00 85.38 200 ARG A N 1
ATOM 1555 C CA . ARG A 1 200 ? 48.501 -9.554 -78.198 1.00 85.38 200 ARG A CA 1
ATOM 1556 C C . ARG A 1 200 ? 48.653 -8.914 -79.579 1.00 85.38 200 ARG A C 1
ATOM 1558 O O . ARG A 1 200 ? 49.339 -9.462 -80.432 1.00 85.38 200 ARG A O 1
ATOM 1565 N N . ARG A 1 201 ? 48.069 -7.730 -79.800 1.00 78.06 201 ARG A N 1
ATOM 1566 C CA . ARG A 1 201 ? 48.240 -6.983 -81.062 1.00 78.06 201 ARG A CA 1
ATOM 1567 C C . ARG A 1 201 ? 49.692 -6.562 -81.304 1.00 78.06 201 ARG A C 1
ATOM 1569 O O . ARG A 1 201 ? 50.123 -6.545 -82.453 1.00 78.06 201 ARG A O 1
ATOM 1576 N N . GLN A 1 202 ? 50.442 -6.239 -80.247 1.00 77.31 202 GLN A N 1
ATOM 1577 C CA . GLN A 1 202 ? 51.877 -5.960 -80.354 1.00 77.31 202 GLN A CA 1
ATOM 1578 C C . GLN A 1 202 ? 52.687 -7.219 -80.699 1.00 77.31 202 GLN A C 1
ATOM 1580 O O . GLN A 1 202 ? 53.568 -7.145 -81.553 1.00 77.31 202 GLN A O 1
ATOM 1585 N N . GLU A 1 203 ? 52.377 -8.366 -80.090 1.00 77.19 203 GLU A N 1
ATOM 1586 C CA . GLU A 1 203 ? 53.028 -9.654 -80.387 1.00 77.19 203 GLU A CA 1
ATOM 1587 C C . GLU A 1 203 ? 52.731 -10.156 -81.809 1.00 77.19 203 GLU A C 1
ATOM 1589 O O . GLU A 1 203 ? 53.612 -10.696 -82.474 1.00 77.19 203 GLU A O 1
ATOM 1594 N N . GLU A 1 204 ? 51.520 -9.917 -82.317 1.00 79.56 204 GLU A N 1
ATOM 1595 C CA . GLU A 1 204 ? 51.104 -10.260 -83.685 1.00 79.56 204 GLU A CA 1
ATOM 1596 C C . GLU A 1 204 ? 51.677 -9.297 -84.757 1.00 79.56 204 GLU A C 1
ATOM 1598 O O . GLU A 1 204 ? 51.350 -9.411 -85.938 1.00 79.56 204 GLU A O 1
ATOM 1603 N N . GLY A 1 205 ? 52.557 -8.356 -84.383 1.00 61.44 205 GLY A N 1
ATOM 1604 C CA . GLY A 1 205 ? 53.253 -7.463 -85.319 1.00 61.44 205 GLY A CA 1
ATOM 1605 C C . GLY A 1 205 ? 52.380 -6.355 -85.921 1.00 61.44 205 GLY A C 1
ATOM 1606 O O . GLY A 1 205 ? 52.803 -5.680 -86.863 1.00 61.44 205 GLY A O 1
ATOM 1607 N N . ALA A 1 206 ? 51.177 -6.127 -85.385 1.00 56.75 206 ALA A N 1
ATOM 1608 C CA . ALA A 1 206 ? 50.343 -5.005 -85.787 1.00 56.75 206 ALA A CA 1
ATOM 1609 C C . ALA A 1 206 ? 50.910 -3.717 -85.174 1.00 56.75 206 ALA A C 1
ATOM 1611 O O . ALA A 1 206 ? 50.737 -3.426 -83.989 1.00 56.75 206 ALA A O 1
ATOM 1612 N N . THR A 1 207 ? 51.598 -2.918 -85.991 1.00 52.72 207 THR A N 1
ATOM 1613 C CA . THR A 1 207 ? 51.945 -1.546 -85.612 1.00 52.72 207 THR A CA 1
ATOM 1614 C C . THR A 1 207 ? 50.655 -0.782 -85.297 1.00 52.72 207 THR A C 1
ATOM 1616 O O . THR A 1 207 ? 49.711 -0.814 -86.093 1.00 52.72 207 THR A O 1
ATOM 1619 N N . PRO A 1 208 ? 50.555 -0.096 -84.144 1.00 52.62 208 PRO A N 1
ATOM 1620 C CA . PRO A 1 208 ? 49.403 0.743 -83.880 1.00 52.62 208 PRO A CA 1
ATOM 1621 C C . PRO A 1 208 ? 49.397 1.863 -84.921 1.00 52.62 208 PRO A C 1
ATOM 1623 O O . PRO A 1 208 ? 50.300 2.698 -84.955 1.00 52.62 208 PRO A O 1
ATOM 1626 N N . THR A 1 209 ? 48.382 1.889 -85.786 1.00 50.78 209 THR A N 1
ATOM 1627 C CA . THR A 1 209 ? 48.078 3.072 -86.590 1.00 50.78 209 THR A CA 1
ATOM 1628 C C . THR A 1 209 ? 47.643 4.168 -85.624 1.00 50.78 209 THR A C 1
ATOM 1630 O O . THR A 1 209 ? 46.479 4.266 -85.240 1.00 50.78 209 THR A O 1
ATOM 1633 N N . ILE A 1 210 ? 48.608 4.966 -85.175 1.00 51.69 210 ILE A N 1
ATOM 1634 C CA . ILE A 1 210 ? 48.361 6.245 -84.522 1.00 51.69 210 ILE A CA 1
ATOM 1635 C C . ILE A 1 210 ? 47.761 7.135 -85.612 1.00 51.69 210 ILE A C 1
ATOM 1637 O O . ILE A 1 210 ? 48.473 7.636 -86.480 1.00 51.69 210 ILE A O 1
ATOM 1641 N N . GLY A 1 211 ? 46.434 7.273 -85.619 1.00 45.38 211 GLY A N 1
ATOM 1642 C CA . GLY A 1 211 ? 45.781 8.320 -86.399 1.00 45.38 211 GLY A CA 1
ATOM 1643 C C . GLY A 1 211 ? 46.353 9.680 -85.972 1.00 45.38 211 GLY A C 1
ATOM 1644 O O . GLY A 1 211 ? 46.597 9.871 -84.777 1.00 45.38 211 GLY A O 1
ATOM 1645 N N . PRO A 1 212 ? 46.628 10.603 -86.909 1.00 41.25 212 PRO A N 1
ATOM 1646 C CA . PRO A 1 2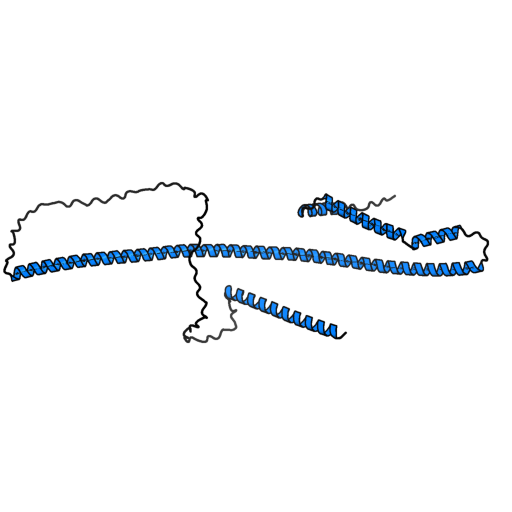12 ? 47.264 11.869 -86.582 1.00 41.25 212 PRO A CA 1
ATOM 1647 C C . PRO A 1 212 ? 46.421 12.632 -85.558 1.00 41.25 212 PRO A C 1
ATOM 1649 O O . PRO A 1 212 ? 45.218 12.823 -85.738 1.00 41.25 212 PRO A O 1
ATOM 1652 N N . LEU A 1 213 ? 47.082 13.073 -84.488 1.00 44.19 213 LEU A N 1
ATOM 1653 C CA . LEU A 1 213 ? 46.597 14.102 -83.577 1.00 44.19 213 LEU A CA 1
ATOM 1654 C C . LEU A 1 213 ? 46.372 15.382 -84.389 1.00 44.19 213 LEU A C 1
ATOM 1656 O O . LEU A 1 213 ? 47.277 16.194 -84.553 1.00 44.19 213 LEU A O 1
ATOM 1660 N N . THR A 1 214 ? 45.171 15.564 -84.929 1.00 46.53 214 THR A N 1
ATOM 1661 C CA . THR A 1 214 ? 44.721 16.891 -85.337 1.00 46.53 214 THR A CA 1
ATOM 1662 C C . THR A 1 214 ? 44.399 17.663 -84.069 1.00 46.53 214 THR A C 1
ATOM 1664 O O . THR A 1 214 ? 43.397 17.400 -83.400 1.00 46.53 214 THR A O 1
ATOM 1667 N N . GLU A 1 215 ? 45.273 18.605 -83.735 1.00 45.59 215 GLU A N 1
ATOM 1668 C CA . GLU A 1 215 ? 45.016 19.672 -82.780 1.00 45.59 215 GLU A CA 1
ATOM 1669 C C . GLU A 1 215 ? 43.732 20.406 -83.196 1.00 45.59 215 GLU A C 1
ATOM 1671 O O . GLU A 1 215 ? 43.702 21.182 -84.144 1.00 45.59 215 GLU A O 1
ATOM 1676 N N . SER A 1 216 ? 42.629 20.116 -82.512 1.00 39.41 216 SER A N 1
ATOM 1677 C CA . SER A 1 216 ? 41.437 20.961 -82.517 1.00 39.41 216 SER A CA 1
ATOM 1678 C C . SER A 1 216 ? 41.317 21.577 -81.137 1.00 39.41 216 SER A C 1
ATOM 1680 O O . SER A 1 216 ? 40.554 21.132 -80.281 1.00 39.41 216 SER A O 1
ATOM 1682 N N . THR A 1 217 ? 42.121 22.611 -80.921 1.00 42.56 217 THR A N 1
ATOM 1683 C CA . THR A 1 217 ? 41.958 23.612 -79.870 1.00 42.56 217 THR A CA 1
ATOM 1684 C C . THR A 1 217 ? 40.603 24.293 -80.065 1.00 42.56 217 THR A C 1
ATOM 1686 O O . THR A 1 217 ? 40.487 25.334 -80.701 1.00 42.56 217 THR A O 1
ATOM 1689 N N . THR A 1 218 ? 39.541 23.688 -79.531 1.00 47.16 218 THR A N 1
ATOM 1690 C CA . THR A 1 218 ? 38.278 24.394 -79.299 1.00 47.16 218 THR A CA 1
ATOM 1691 C C . THR A 1 218 ? 38.262 24.819 -77.844 1.00 47.16 218 THR A C 1
ATOM 1693 O O . THR A 1 218 ? 37.974 24.037 -76.940 1.00 47.16 218 THR A O 1
ATOM 1696 N N . SER A 1 219 ? 38.622 26.078 -77.634 1.00 44.94 219 SER A N 1
ATOM 1697 C CA . SER A 1 219 ? 38.490 26.822 -76.390 1.00 44.94 219 SER A CA 1
ATOM 1698 C C . SER A 1 219 ? 37.036 26.767 -75.917 1.00 44.94 219 SER A C 1
ATOM 1700 O O . SER A 1 219 ? 36.194 27.533 -76.383 1.00 44.94 219 SER A O 1
ATOM 1702 N N . ARG A 1 220 ? 36.713 25.844 -75.008 1.00 43.12 220 ARG A N 1
ATOM 1703 C CA . ARG A 1 220 ? 35.425 25.821 -74.312 1.00 43.12 220 ARG A CA 1
ATOM 1704 C C . ARG A 1 220 ? 35.653 26.259 -72.873 1.00 43.12 220 ARG A C 1
ATOM 1706 O O . ARG A 1 220 ? 36.145 25.505 -72.041 1.00 43.12 220 ARG A O 1
ATOM 1713 N N . THR A 1 221 ? 35.329 27.522 -72.635 1.00 48.88 221 THR A N 1
ATOM 1714 C CA . THR A 1 221 ? 35.216 28.179 -71.333 1.00 48.88 221 THR A CA 1
ATOM 1715 C C . THR A 1 221 ? 34.483 27.268 -70.338 1.00 48.88 221 THR A C 1
ATOM 1717 O O . THR A 1 221 ? 33.413 26.759 -70.684 1.00 48.88 221 THR A O 1
ATOM 1720 N N . PRO A 1 222 ? 34.998 27.043 -69.117 1.00 47.50 222 PRO A N 1
ATOM 1721 C CA . PRO A 1 222 ? 34.259 26.295 -68.111 1.00 47.50 222 PRO A CA 1
ATOM 1722 C C . PRO A 1 222 ? 33.063 27.134 -67.644 1.00 47.50 222 PRO A C 1
ATOM 1724 O O . PRO A 1 222 ? 33.229 28.178 -67.015 1.00 47.50 222 PRO A O 1
ATOM 1727 N N . GLN A 1 223 ? 31.846 26.691 -67.969 1.00 45.41 223 GLN A N 1
ATOM 1728 C CA . GLN A 1 223 ? 30.651 27.153 -67.268 1.00 45.41 223 GLN A CA 1
ATOM 1729 C C . GLN A 1 223 ? 30.697 26.609 -65.837 1.00 45.41 223 GLN A C 1
ATOM 1731 O O . GLN A 1 223 ? 30.890 25.412 -65.624 1.00 45.41 223 GLN A O 1
ATOM 1736 N N . SER A 1 224 ? 30.543 27.516 -64.871 1.00 46.12 224 SER A N 1
ATOM 1737 C CA . SER A 1 224 ? 30.314 27.182 -63.465 1.00 46.12 224 SER A CA 1
ATOM 1738 C C . SER A 1 224 ? 29.123 26.229 -63.343 1.00 46.12 224 SER A C 1
ATOM 1740 O O . SER A 1 224 ? 28.095 26.494 -63.969 1.00 46.12 224 SER A O 1
ATOM 1742 N N . PRO A 1 225 ? 29.203 25.163 -62.532 1.00 52.44 225 PRO A N 1
ATOM 1743 C CA . PRO A 1 225 ? 28.006 24.450 -62.131 1.00 52.44 225 PRO A CA 1
ATOM 1744 C C . PRO A 1 225 ? 27.186 25.370 -61.221 1.00 52.44 225 PRO A C 1
ATOM 1746 O O . PRO A 1 225 ? 27.653 25.798 -60.165 1.00 52.44 225 PRO A O 1
ATOM 1749 N N . GLU A 1 226 ? 25.976 25.702 -61.662 1.00 45.25 226 GLU A N 1
ATOM 1750 C CA . GLU A 1 226 ? 24.957 26.319 -60.823 1.00 45.25 226 GLU A CA 1
ATOM 1751 C C . GLU A 1 226 ? 24.742 25.458 -59.573 1.00 45.25 226 GLU A C 1
ATOM 1753 O O . GLU A 1 226 ? 24.489 24.253 -59.647 1.00 45.25 226 GLU A O 1
ATOM 1758 N N . SER A 1 227 ? 24.857 26.094 -58.411 1.00 47.66 227 SER A N 1
ATOM 1759 C CA . SER A 1 227 ? 24.431 25.546 -57.131 1.00 47.66 227 SER A CA 1
ATOM 1760 C C . SER A 1 227 ? 22.967 25.101 -57.228 1.00 47.66 227 SER A C 1
ATOM 1762 O O . SER A 1 227 ? 22.117 25.938 -57.547 1.00 47.66 227 SER A O 1
ATOM 1764 N N . PRO A 1 228 ? 22.608 23.845 -56.908 1.00 49.00 228 PRO A N 1
ATOM 1765 C CA . PRO A 1 228 ? 21.206 23.503 -56.761 1.00 49.00 228 PRO A CA 1
ATOM 1766 C C . PRO A 1 228 ? 20.662 24.251 -55.542 1.00 49.00 228 PRO A C 1
ATOM 1768 O O . PRO A 1 228 ? 21.056 24.009 -54.400 1.00 49.00 228 PRO A O 1
ATOM 1771 N N . SER A 1 229 ? 19.777 25.207 -55.815 1.00 42.72 229 SER A N 1
ATOM 1772 C CA . SER A 1 229 ? 18.984 25.897 -54.810 1.00 42.72 229 SER A CA 1
ATOM 1773 C C . SER A 1 229 ? 18.212 24.866 -53.992 1.00 42.72 229 SER A C 1
ATOM 1775 O O . SER A 1 229 ? 17.454 24.065 -54.533 1.00 42.72 229 SER A O 1
ATOM 1777 N N . THR A 1 230 ? 18.409 24.893 -52.681 1.00 47.72 230 THR A N 1
ATOM 1778 C CA . THR A 1 230 ? 17.576 24.229 -51.681 1.00 47.72 230 THR A CA 1
ATOM 1779 C C . THR A 1 230 ? 16.130 24.709 -51.821 1.00 47.72 230 THR A C 1
ATOM 1781 O O . THR A 1 230 ? 15.870 25.890 -51.585 1.00 47.72 230 THR A O 1
ATOM 1784 N N . PRO A 1 231 ? 15.146 23.846 -52.134 1.00 48.22 231 PRO A N 1
ATOM 1785 C CA . PRO A 1 231 ? 13.764 24.220 -51.916 1.00 48.22 231 PRO A CA 1
ATOM 1786 C C . PRO A 1 231 ? 13.429 23.995 -50.436 1.00 48.22 231 PRO A C 1
ATOM 1788 O O . PRO A 1 231 ? 13.352 22.868 -49.945 1.00 48.22 231 PRO A O 1
ATOM 1791 N N . LEU A 1 232 ? 13.245 25.108 -49.725 1.00 52.91 232 LEU A N 1
ATOM 1792 C CA . LEU A 1 232 ? 12.594 25.193 -48.419 1.00 52.91 232 LEU A CA 1
ATOM 1793 C C . LEU A 1 232 ? 11.133 24.736 -48.565 1.00 52.91 232 LEU A C 1
ATOM 1795 O O . LEU A 1 232 ? 10.232 25.542 -48.781 1.00 52.91 232 LEU A O 1
ATOM 1799 N N . TRP A 1 233 ? 10.886 23.435 -48.444 1.00 48.41 233 TRP A N 1
ATOM 1800 C CA . TRP A 1 233 ? 9.538 22.924 -48.218 1.00 48.41 233 TRP A CA 1
ATOM 1801 C C . TRP A 1 233 ? 9.257 22.943 -46.717 1.00 48.41 233 TRP A C 1
ATOM 1803 O O . TRP A 1 233 ? 9.745 22.105 -45.963 1.00 48.41 233 TRP A O 1
ATOM 1813 N N . ARG A 1 234 ? 8.468 23.930 -46.281 1.00 54.59 234 ARG A N 1
ATOM 1814 C CA . ARG A 1 234 ? 7.709 23.843 -45.030 1.00 54.59 234 ARG A CA 1
ATOM 1815 C C . ARG A 1 234 ? 6.558 22.858 -45.242 1.00 54.59 234 ARG A C 1
ATOM 1817 O O . ARG A 1 234 ? 5.767 23.084 -46.155 1.00 54.59 234 ARG A O 1
ATOM 1824 N N . PRO A 1 235 ? 6.379 21.843 -44.390 1.00 47.91 235 PRO A N 1
ATOM 1825 C CA . PRO A 1 235 ? 5.086 21.209 -44.240 1.00 47.91 235 PRO A CA 1
ATOM 1826 C C . PRO A 1 235 ? 4.291 22.017 -43.211 1.00 47.91 235 PRO A C 1
ATOM 1828 O O . PRO A 1 235 ? 4.552 21.949 -42.010 1.00 47.91 235 PRO A O 1
ATOM 1831 N N . GLU A 1 236 ? 3.317 22.795 -43.676 1.00 50.62 236 GLU A N 1
ATOM 1832 C CA . GLU A 1 236 ? 2.134 23.049 -42.860 1.00 50.62 236 GLU A CA 1
ATOM 1833 C C . GLU A 1 236 ? 1.400 21.713 -42.721 1.00 50.62 236 GLU A C 1
ATOM 1835 O O . GLU A 1 236 ? 0.930 21.163 -43.716 1.00 50.62 236 GLU A O 1
ATOM 1840 N N . TYR A 1 237 ? 1.315 21.162 -41.509 1.00 41.41 237 TYR A N 1
ATOM 1841 C CA . TYR A 1 237 ? 0.288 20.169 -41.218 1.00 41.41 237 TYR A CA 1
ATOM 1842 C C . TYR A 1 237 ? -0.214 20.280 -39.780 1.00 41.41 237 TYR A C 1
ATOM 1844 O O . TYR A 1 237 ? 0.533 20.272 -38.803 1.00 41.41 237 TYR A O 1
ATOM 1852 N N . THR A 1 238 ? -1.528 20.434 -39.720 1.00 49.38 238 THR A N 1
ATOM 1853 C CA . THR A 1 238 ? -2.427 20.613 -38.582 1.00 49.38 238 THR A CA 1
ATOM 1854 C C . THR A 1 238 ? -2.453 19.417 -37.622 1.00 49.38 238 THR A C 1
ATOM 1856 O O . THR A 1 238 ? -2.315 18.278 -38.075 1.00 49.38 238 THR A O 1
ATOM 1859 N N . PRO A 1 239 ? -2.736 19.621 -36.321 1.00 42.97 239 PRO A N 1
ATOM 1860 C CA . PRO A 1 239 ? -2.891 18.527 -35.372 1.00 42.97 239 PRO A CA 1
ATOM 1861 C C . PRO A 1 239 ? -4.247 17.841 -35.581 1.00 42.97 239 PRO A C 1
ATOM 1863 O O . PRO A 1 239 ? -5.287 18.378 -35.201 1.00 42.97 239 PRO A O 1
ATOM 1866 N N . GLN A 1 240 ? -4.253 16.639 -36.164 1.00 42.47 240 GLN A N 1
ATOM 1867 C CA . GLN A 1 240 ? -5.410 15.751 -36.060 1.00 42.47 240 GLN A CA 1
ATOM 1868 C C . GLN A 1 240 ? -5.302 14.880 -34.805 1.00 42.47 240 GLN A C 1
ATOM 1870 O O . GLN A 1 240 ? -4.345 14.142 -34.584 1.00 42.47 240 GLN A O 1
ATOM 1875 N N . ARG A 1 241 ? -6.327 15.030 -33.971 1.00 52.56 241 ARG A N 1
ATOM 1876 C CA . ARG A 1 241 ? -6.617 14.311 -32.731 1.00 52.56 241 ARG A CA 1
ATOM 1877 C C . ARG A 1 241 ? -6.931 12.837 -33.039 1.00 52.56 241 ARG A C 1
ATOM 1879 O O . ARG A 1 241 ? -7.807 12.606 -33.869 1.00 52.56 241 ARG A O 1
ATOM 1886 N N . PRO A 1 242 ? -6.341 11.839 -32.360 1.00 47.69 242 PRO A N 1
ATOM 1887 C CA . PRO A 1 242 ? -6.847 10.477 -32.457 1.00 47.69 242 PRO A CA 1
ATOM 1888 C C . PRO A 1 242 ? -8.071 10.317 -31.553 1.00 47.69 242 PRO A C 1
ATOM 1890 O O . PRO A 1 242 ? -8.015 10.556 -30.344 1.00 47.69 242 PRO A O 1
ATOM 1893 N N . ALA A 1 243 ? -9.186 9.936 -32.169 1.00 45.41 243 ALA A N 1
ATOM 1894 C CA . ALA A 1 243 ? -10.355 9.405 -31.494 1.00 45.41 243 ALA A CA 1
ATOM 1895 C C . ALA A 1 243 ? -10.028 8.042 -30.863 1.00 45.41 243 ALA A C 1
ATOM 1897 O O . ALA A 1 243 ? -9.254 7.253 -31.404 1.00 45.41 243 ALA A O 1
ATOM 1898 N N . TRP A 1 244 ? -10.637 7.781 -29.711 1.00 48.22 244 TRP A N 1
ATOM 1899 C CA . TRP A 1 244 ? -10.717 6.459 -29.102 1.00 48.22 244 TRP A CA 1
ATOM 1900 C C . TRP A 1 244 ? -11.522 5.508 -30.004 1.00 48.22 244 TRP A C 1
ATOM 1902 O O . TRP A 1 244 ? -12.551 5.923 -30.536 1.00 48.22 244 TRP A O 1
ATOM 1912 N N . GLY A 1 245 ? -11.090 4.248 -30.138 1.00 37.09 245 GLY A N 1
ATOM 1913 C CA . GLY A 1 245 ? -11.853 3.208 -30.840 1.00 37.09 245 GLY A CA 1
ATOM 1914 C C . GLY A 1 245 ? -11.090 1.894 -31.059 1.00 37.09 245 GLY A C 1
ATOM 1915 O O . GLY A 1 245 ? -10.410 1.753 -32.063 1.00 37.09 245 GLY A O 1
ATOM 1916 N N . GLU A 1 246 ? -11.233 0.996 -30.078 1.00 41.44 246 GLU A N 1
ATOM 1917 C CA . GLU A 1 246 ? -11.174 -0.487 -30.057 1.00 41.44 246 GLU A CA 1
ATOM 1918 C C . GLU A 1 246 ? -10.014 -1.303 -30.700 1.00 41.44 246 GLU A C 1
ATOM 1920 O O . GLU A 1 246 ? -9.640 -1.097 -31.853 1.00 41.44 246 GLU A O 1
ATOM 1925 N N . PRO A 1 247 ? -9.464 -2.309 -29.976 1.00 50.25 247 PRO A N 1
ATOM 1926 C CA . PRO A 1 247 ? -8.394 -3.176 -30.471 1.00 50.25 247 PRO A CA 1
ATOM 1927 C C . PRO A 1 247 ? -8.925 -4.405 -31.237 1.00 50.25 247 PRO A C 1
ATOM 1929 O O . PRO A 1 247 ? -9.939 -4.981 -30.840 1.00 50.25 247 PRO A O 1
ATOM 1932 N N . PRO A 1 248 ? -8.210 -4.911 -32.262 1.00 46.91 248 PRO A N 1
ATOM 1933 C CA . PRO A 1 248 ? -8.537 -6.204 -32.840 1.00 46.91 248 PRO A CA 1
ATOM 1934 C C . PRO A 1 248 ? -8.023 -7.350 -31.958 1.00 46.91 248 PRO A C 1
ATOM 1936 O O . PRO A 1 248 ? -6.866 -7.396 -31.534 1.00 46.91 248 PRO A O 1
ATOM 1939 N N . THR A 1 249 ? -8.917 -8.302 -31.712 1.00 48.84 249 THR A N 1
ATOM 1940 C CA . THR A 1 249 ? -8.652 -9.622 -31.142 1.00 48.84 249 THR A CA 1
ATOM 1941 C C . THR A 1 249 ? -7.767 -10.433 -32.087 1.00 48.84 249 THR A C 1
ATOM 1943 O O . THR A 1 249 ? -8.154 -10.684 -33.225 1.00 48.84 249 THR A O 1
ATOM 1946 N N . VAL A 1 250 ? -6.615 -10.912 -31.613 1.00 45.50 250 VAL A N 1
ATOM 1947 C CA . VAL A 1 250 ? -5.898 -12.015 -32.267 1.00 45.50 250 VAL A CA 1
ATOM 1948 C C . VAL A 1 250 ? -5.724 -13.125 -31.246 1.00 45.50 250 VAL A C 1
ATOM 1950 O O . VAL A 1 250 ? -4.910 -13.050 -30.328 1.00 45.50 250 VAL A O 1
ATOM 1953 N N . GLN A 1 251 ? -6.571 -14.139 -31.399 1.00 37.06 251 GLN A N 1
ATOM 1954 C CA . GLN A 1 251 ? -6.412 -15.431 -30.762 1.00 37.06 251 GLN A CA 1
ATOM 1955 C C . GLN A 1 251 ? -5.263 -16.204 -31.413 1.00 37.06 251 GLN A C 1
ATOM 1957 O O . GLN A 1 251 ? -5.118 -16.192 -32.630 1.00 37.06 251 GLN A O 1
ATOM 1962 N N . GLN A 1 252 ? -4.547 -16.917 -30.540 1.00 43.78 252 GLN A N 1
ATOM 1963 C CA . GLN A 1 252 ? -3.944 -18.239 -30.723 1.00 43.78 252 GLN A CA 1
ATOM 1964 C C . GLN A 1 252 ? -3.016 -18.450 -31.920 1.00 43.78 252 GLN A C 1
ATOM 1966 O O . GLN A 1 252 ? -3.463 -18.515 -33.055 1.00 43.78 252 GLN A O 1
ATOM 1971 N N . LEU A 1 253 ? -1.756 -18.785 -31.627 1.00 39.72 253 LEU A N 1
ATOM 1972 C CA . LEU A 1 253 ? -1.198 -20.086 -32.012 1.00 39.72 253 LEU A CA 1
ATOM 1973 C C . LEU A 1 253 ? 0.194 -20.290 -31.382 1.00 39.72 253 LEU A C 1
ATOM 1975 O O . LEU A 1 253 ? 1.040 -19.401 -31.415 1.00 39.72 253 LEU A O 1
ATOM 1979 N N . PHE A 1 254 ? 0.385 -21.507 -30.863 1.00 35.53 254 PHE A N 1
ATOM 1980 C CA . PHE A 1 254 ? 1.620 -22.156 -30.396 1.00 35.53 254 PHE A CA 1
ATOM 1981 C C . PHE A 1 254 ? 2.034 -21.985 -28.924 1.00 35.53 254 PHE A C 1
ATOM 1983 O O . PHE A 1 254 ? 2.855 -21.152 -28.554 1.00 35.53 254 PHE A O 1
ATOM 1990 N N . SER A 1 255 ? 1.557 -22.927 -28.105 1.00 35.47 255 SER A N 1
ATOM 1991 C CA . SER A 1 255 ? 2.443 -23.677 -27.201 1.00 35.47 255 SER A CA 1
ATOM 1992 C C . SER A 1 255 ? 3.115 -24.811 -27.995 1.00 35.47 255 SER A C 1
ATOM 1994 O O . SER A 1 255 ? 2.512 -25.320 -28.945 1.00 35.47 255 SER A O 1
ATOM 1996 N N . PRO A 1 256 ? 4.331 -25.231 -27.611 1.00 51.59 256 PRO A N 1
ATOM 1997 C CA . PRO A 1 256 ? 4.370 -26.505 -26.899 1.00 51.59 256 PRO A CA 1
ATOM 1998 C C . PRO A 1 256 ? 5.296 -26.523 -25.676 1.00 51.59 256 PRO A C 1
ATOM 2000 O O . PRO A 1 256 ? 6.346 -25.885 -25.632 1.00 51.59 256 PRO A O 1
ATOM 2003 N N . ASP A 1 257 ? 4.845 -27.317 -24.707 1.00 37.28 257 ASP A N 1
ATOM 2004 C CA . ASP A 1 257 ? 5.600 -28.084 -23.716 1.00 37.28 257 ASP A CA 1
ATOM 2005 C C . ASP A 1 257 ? 7.116 -28.201 -23.958 1.00 37.28 257 ASP A C 1
ATOM 2007 O O . ASP A 1 257 ? 7.561 -28.908 -24.864 1.00 37.28 257 ASP A O 1
ATOM 2011 N N . VAL A 1 258 ? 7.910 -27.625 -23.049 1.00 40.59 258 VAL A N 1
ATOM 2012 C CA . VAL A 1 258 ? 9.243 -28.134 -22.698 1.00 40.59 258 VAL A CA 1
ATOM 2013 C C . VAL A 1 258 ? 9.405 -28.036 -21.179 1.00 40.59 258 VAL A C 1
ATOM 2015 O O . VAL A 1 258 ? 9.268 -26.971 -20.580 1.00 40.59 258 VAL A O 1
ATOM 2018 N N . ARG A 1 259 ? 9.665 -29.191 -20.564 1.00 45.69 259 ARG A N 1
ATOM 2019 C CA . ARG A 1 259 ? 9.872 -29.411 -19.126 1.00 45.69 259 ARG A CA 1
ATOM 2020 C C . ARG A 1 259 ? 11.044 -28.588 -18.559 1.00 45.69 259 ARG A C 1
ATOM 2022 O O . ARG A 1 259 ? 12.019 -28.355 -19.276 1.00 45.69 259 ARG A O 1
ATOM 2029 N N . PRO A 1 260 ? 11.018 -28.235 -17.260 1.00 39.62 260 PRO A N 1
ATOM 2030 C CA . PRO A 1 260 ? 12.132 -27.561 -16.608 1.00 39.62 260 PRO A CA 1
ATOM 2031 C C . PRO A 1 260 ? 13.271 -28.558 -16.357 1.00 39.62 260 PRO A C 1
ATOM 2033 O O . PRO A 1 260 ? 13.072 -29.592 -15.723 1.00 39.62 260 PRO A O 1
ATOM 2036 N N . SER A 1 261 ? 14.464 -28.246 -16.861 1.00 38.59 261 SER A N 1
ATOM 2037 C CA . SER A 1 261 ? 15.706 -28.886 -16.421 1.00 38.59 261 SER A CA 1
ATOM 2038 C C . SER A 1 261 ? 16.356 -28.011 -15.350 1.00 38.59 261 SER A C 1
ATOM 2040 O O . SER A 1 261 ? 16.400 -26.788 -15.475 1.00 38.59 261 SER A O 1
ATOM 2042 N N . GLU A 1 262 ? 16.804 -28.668 -14.289 1.00 43.34 262 GLU A N 1
ATOM 2043 C CA . GLU A 1 262 ? 17.447 -28.149 -13.080 1.00 43.34 262 GLU A CA 1
ATOM 2044 C C . GLU A 1 262 ? 18.712 -27.295 -13.326 1.00 43.34 262 GLU A C 1
ATOM 2046 O O . GLU A 1 262 ? 19.292 -27.319 -14.417 1.00 43.34 262 GLU A O 1
ATOM 2051 N N . PRO A 1 263 ? 19.150 -26.503 -12.323 1.00 43.91 263 PRO A N 1
ATOM 2052 C CA . PRO A 1 263 ? 20.122 -25.438 -12.528 1.00 43.91 263 PRO A CA 1
ATOM 2053 C C . PRO A 1 263 ? 21.545 -25.987 -12.671 1.00 43.91 263 PRO A C 1
ATOM 2055 O O . PRO A 1 263 ? 22.107 -26.577 -11.750 1.00 43.91 263 PRO A O 1
ATOM 2058 N N . SER A 1 264 ? 22.172 -25.710 -13.814 1.00 35.16 264 SER A N 1
ATOM 2059 C CA . SER A 1 264 ? 23.612 -25.902 -13.979 1.00 35.16 264 SER A CA 1
ATOM 2060 C C . SER A 1 264 ? 24.369 -24.862 -13.155 1.00 35.16 264 SER A C 1
ATOM 2062 O O . SER A 1 264 ? 24.336 -23.663 -13.427 1.00 35.16 264 SER A O 1
ATOM 2064 N N . THR A 1 265 ? 25.056 -25.349 -12.125 1.00 48.06 265 THR A N 1
ATOM 2065 C CA . THR A 1 265 ? 26.058 -24.628 -11.343 1.00 48.06 265 THR A CA 1
ATOM 2066 C C . THR A 1 265 ? 27.247 -24.285 -12.242 1.00 48.06 265 THR A C 1
ATOM 2068 O O . THR A 1 265 ? 28.144 -25.102 -12.440 1.00 48.06 265 THR A O 1
ATOM 2071 N N . SER A 1 266 ? 27.274 -23.077 -12.802 1.00 41.09 266 SER A N 1
ATOM 2072 C CA . SER A 1 266 ? 28.477 -22.551 -13.449 1.00 41.09 266 SER A CA 1
ATOM 2073 C C . SER A 1 266 ? 29.337 -21.819 -12.427 1.00 41.09 266 SER A C 1
ATOM 2075 O O . SER A 1 266 ? 28.981 -20.771 -11.891 1.00 41.09 266 SER A O 1
ATOM 2077 N N . GLN A 1 267 ? 30.473 -22.454 -12.164 1.00 37.19 267 GLN A N 1
ATOM 2078 C CA . GLN A 1 267 ? 31.612 -21.990 -11.391 1.00 37.19 267 GLN A CA 1
ATOM 2079 C C . GLN A 1 267 ? 32.071 -20.602 -11.863 1.00 37.19 267 GLN A C 1
ATOM 2081 O O . GLN A 1 267 ? 32.356 -20.396 -13.042 1.00 37.19 267 GLN A O 1
ATOM 2086 N N . ILE A 1 268 ? 32.174 -19.665 -10.923 1.00 42.28 268 ILE A N 1
ATOM 2087 C CA . ILE A 1 268 ? 32.918 -18.415 -11.098 1.00 42.28 268 ILE A CA 1
ATOM 2088 C C . ILE A 1 268 ? 34.391 -18.732 -10.789 1.00 42.28 268 ILE A C 1
ATOM 2090 O O . ILE A 1 268 ? 34.657 -19.331 -9.743 1.00 42.28 268 ILE A O 1
ATOM 2094 N N . PRO A 1 269 ? 35.357 -18.359 -11.647 1.00 40.34 269 PRO A N 1
ATOM 2095 C CA . PRO A 1 269 ? 36.766 -18.536 -11.336 1.00 40.34 269 PRO A CA 1
ATOM 2096 C C . PRO A 1 269 ? 37.185 -17.580 -10.214 1.00 40.34 269 PRO A C 1
ATOM 2098 O O . PRO A 1 269 ? 36.954 -16.372 -10.277 1.00 40.34 269 PRO A O 1
ATOM 2101 N N . ALA A 1 270 ? 37.807 -18.149 -9.184 1.00 39.91 270 ALA A N 1
ATOM 2102 C CA . ALA A 1 270 ? 38.462 -17.419 -8.113 1.00 39.91 270 ALA A CA 1
ATOM 2103 C C . ALA A 1 270 ? 39.660 -16.626 -8.661 1.00 39.91 270 ALA A C 1
ATOM 2105 O O . ALA A 1 270 ? 40.524 -17.186 -9.336 1.00 39.91 270 ALA A O 1
ATOM 2106 N N . LEU A 1 271 ? 39.733 -15.341 -8.314 1.00 40.81 271 LEU A N 1
ATOM 2107 C CA . LEU A 1 271 ? 40.973 -14.568 -8.321 1.00 40.81 271 LEU A CA 1
ATOM 2108 C C . LEU A 1 271 ? 41.293 -14.150 -6.878 1.00 40.81 271 LEU A C 1
ATOM 2110 O O . LEU A 1 271 ? 40.373 -13.774 -6.146 1.00 40.81 271 LEU A O 1
ATOM 2114 N N . PRO A 1 272 ? 42.567 -14.238 -6.454 1.00 50.41 272 PRO A N 1
ATOM 2115 C CA . PRO A 1 272 ? 42.992 -13.895 -5.108 1.00 50.41 272 PRO A CA 1
ATOM 2116 C C . PRO A 1 272 ? 43.210 -12.382 -5.018 1.00 50.41 272 PRO A C 1
ATOM 2118 O O . PRO A 1 272 ? 43.827 -11.781 -5.895 1.00 50.41 272 PRO A O 1
ATOM 2121 N N . GLY A 1 273 ? 42.707 -11.762 -3.958 1.00 35.69 273 GLY A N 1
ATOM 2122 C CA . GLY A 1 273 ? 42.892 -10.336 -3.726 1.00 35.69 273 GLY A CA 1
ATOM 2123 C C . GLY A 1 273 ? 42.521 -9.979 -2.299 1.00 35.69 273 GLY A C 1
ATOM 2124 O O . GLY A 1 273 ? 41.349 -9.805 -1.995 1.00 35.69 273 GLY A O 1
ATOM 2125 N N . ASP A 1 274 ? 43.550 -9.946 -1.459 1.00 36.97 274 ASP A N 1
ATOM 2126 C CA . ASP A 1 274 ? 43.689 -9.211 -0.206 1.00 36.97 274 ASP A CA 1
ATOM 2127 C C . ASP A 1 274 ? 42.530 -9.250 0.798 1.00 36.97 274 ASP A C 1
ATOM 2129 O O . ASP A 1 274 ? 41.535 -8.528 0.731 1.00 36.97 274 ASP A O 1
ATOM 2133 N N . ALA A 1 275 ? 42.759 -10.046 1.843 1.00 45.09 275 ALA A N 1
ATOM 2134 C CA . ALA A 1 275 ? 42.104 -9.908 3.128 1.00 45.09 275 ALA A CA 1
ATOM 2135 C C . ALA A 1 275 ? 42.407 -8.519 3.719 1.00 45.09 275 ALA A C 1
ATOM 2137 O O . ALA A 1 275 ? 43.406 -8.319 4.406 1.00 45.09 275 ALA A O 1
ATOM 2138 N N . GLN A 1 276 ? 41.519 -7.558 3.472 1.00 40.12 276 GLN A N 1
ATOM 2139 C CA . GLN A 1 276 ? 41.369 -6.400 4.342 1.00 40.12 276 GLN A CA 1
ATOM 2140 C C . GLN A 1 276 ? 40.517 -6.807 5.542 1.00 40.12 276 GLN A C 1
ATOM 2142 O O . GLN A 1 276 ? 39.315 -7.054 5.435 1.00 40.12 276 GLN A O 1
ATOM 2147 N N . THR A 1 277 ? 41.164 -6.880 6.699 1.00 45.41 277 THR A N 1
ATOM 2148 C CA . THR A 1 277 ? 40.525 -6.815 8.012 1.00 45.41 277 THR A CA 1
ATOM 2149 C C . THR A 1 277 ? 39.617 -5.579 8.068 1.00 45.41 277 THR A C 1
ATOM 2151 O O . THR A 1 277 ? 40.112 -4.464 7.891 1.00 45.41 277 THR A O 1
ATOM 2154 N N . PRO A 1 278 ? 38.298 -5.724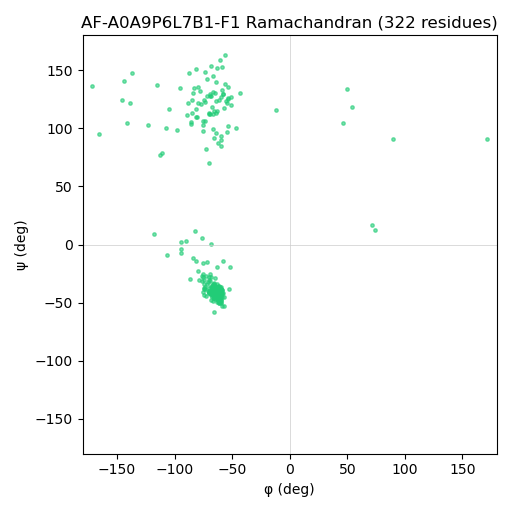 8.294 1.00 43.94 278 PRO A N 1
ATOM 2155 C CA . PRO A 1 278 ? 37.437 -4.567 8.456 1.00 43.94 278 PRO A CA 1
ATOM 2156 C C . PRO A 1 278 ? 37.693 -3.936 9.827 1.00 43.94 278 PRO A C 1
ATOM 2158 O O . PRO A 1 278 ? 37.573 -4.579 10.869 1.00 43.94 278 PRO A O 1
ATOM 2161 N N . ASP A 1 279 ? 38.058 -2.661 9.790 1.00 47.00 279 ASP A N 1
ATOM 2162 C CA . ASP A 1 279 ? 38.159 -1.758 10.931 1.00 47.00 279 ASP A CA 1
ATOM 2163 C C . ASP A 1 279 ? 36.815 -1.725 11.704 1.00 47.00 279 ASP A C 1
ATOM 2165 O O . ASP A 1 279 ? 35.781 -1.390 11.110 1.00 47.00 279 ASP A O 1
ATOM 2169 N N . PRO A 1 280 ? 36.779 -2.072 13.008 1.00 51.88 280 PRO A N 1
ATOM 2170 C CA . PRO A 1 280 ? 35.548 -2.142 13.805 1.00 51.88 280 PRO A CA 1
ATOM 2171 C C . PRO A 1 280 ? 34.897 -0.772 14.079 1.00 51.88 280 PRO A C 1
ATOM 2173 O O . PRO A 1 280 ? 33.850 -0.703 14.721 1.00 51.88 280 PRO A O 1
ATOM 2176 N N . SER A 1 281 ? 35.486 0.317 13.581 1.00 49.09 281 SER A N 1
ATOM 2177 C CA . SER A 1 281 ? 35.071 1.698 13.857 1.00 49.09 281 SER A CA 1
ATOM 2178 C C . SER A 1 281 ? 34.115 2.295 12.812 1.00 49.09 281 SER A C 1
ATOM 2180 O O . SER A 1 281 ? 33.610 3.401 13.003 1.00 49.09 281 SER A O 1
ATOM 2182 N N . SER A 1 282 ? 33.857 1.602 11.696 1.00 44.06 282 SER A N 1
ATOM 2183 C CA . SER A 1 282 ? 33.027 2.125 10.599 1.00 44.06 282 SER A CA 1
ATOM 2184 C C . SER A 1 282 ? 31.633 1.488 10.575 1.00 44.06 282 SER A C 1
ATOM 2186 O O . SER A 1 282 ? 31.517 0.289 10.311 1.00 44.06 282 SER A O 1
ATOM 2188 N N . PRO A 1 283 ? 30.539 2.252 10.782 1.00 53.34 283 PRO A N 1
ATOM 2189 C CA . PRO A 1 283 ? 29.195 1.708 10.658 1.00 53.34 283 PRO A CA 1
ATOM 2190 C C . PRO A 1 283 ? 28.962 1.274 9.209 1.00 53.34 283 PRO A C 1
ATOM 2192 O O . PRO A 1 283 ? 28.904 2.106 8.300 1.00 53.34 283 PRO A O 1
ATOM 2195 N N . LEU A 1 284 ? 28.830 -0.040 9.007 1.00 59.59 284 LEU A N 1
ATOM 2196 C CA . LEU A 1 284 ? 28.485 -0.681 7.739 1.00 59.59 284 LEU A CA 1
ATOM 2197 C C . LEU A 1 284 ? 27.292 0.042 7.101 1.00 59.59 284 LEU A C 1
ATOM 2199 O O . LEU A 1 284 ? 26.132 -0.152 7.475 1.00 59.59 284 LEU A O 1
ATOM 2203 N N . ARG A 1 285 ? 27.573 0.903 6.116 1.00 66.62 285 ARG A N 1
ATOM 2204 C CA . ARG A 1 285 ? 26.549 1.553 5.297 1.00 66.62 285 ARG A CA 1
ATOM 2205 C C . ARG A 1 285 ? 25.959 0.514 4.352 1.00 66.62 285 ARG A C 1
ATOM 2207 O O . ARG A 1 285 ? 26.334 0.414 3.191 1.00 66.62 285 ARG A O 1
ATOM 2214 N N . LEU A 1 286 ? 25.009 -0.255 4.874 1.00 71.56 286 LEU A N 1
ATOM 2215 C CA . LEU A 1 286 ? 24.196 -1.164 4.081 1.00 71.56 286 LEU A CA 1
ATOM 2216 C C . LEU A 1 286 ? 23.453 -0.370 3.000 1.00 71.56 286 LEU A C 1
ATOM 2218 O O . LEU A 1 286 ? 22.839 0.668 3.285 1.00 71.56 286 LEU A O 1
ATOM 2222 N N . SER A 1 287 ? 23.482 -0.867 1.765 1.00 78.25 287 SER A N 1
ATOM 2223 C CA . SER A 1 287 ? 22.691 -0.299 0.672 1.00 78.25 287 SER A CA 1
ATOM 2224 C C . SER A 1 287 ? 21.192 -0.370 1.001 1.00 78.25 287 SER A C 1
ATOM 2226 O O . SER A 1 287 ? 20.755 -1.180 1.824 1.00 78.25 287 SER A O 1
ATOM 2228 N N . LYS A 1 288 ? 20.361 0.466 0.360 1.00 79.62 288 LYS A N 1
ATOM 2229 C CA . LYS A 1 288 ? 18.900 0.472 0.599 1.00 79.62 288 LYS A CA 1
ATOM 2230 C C . LYS A 1 288 ? 18.283 -0.930 0.443 1.00 79.62 288 LYS A C 1
ATOM 2232 O O . LYS A 1 288 ? 17.453 -1.333 1.255 1.00 79.62 288 LYS A O 1
ATOM 2237 N N . SER A 1 289 ? 18.759 -1.711 -0.529 1.00 72.25 289 SER A N 1
ATOM 2238 C CA . SER A 1 289 ? 18.307 -3.088 -0.770 1.00 72.25 289 SER A CA 1
ATOM 2239 C C . SER A 1 289 ? 18.807 -4.098 0.273 1.00 72.25 289 SER A C 1
ATOM 2241 O O . SER A 1 289 ? 18.135 -5.100 0.525 1.00 72.25 289 SER A O 1
ATOM 2243 N N . GLN A 1 290 ? 19.954 -3.853 0.914 1.00 81.19 290 GLN A N 1
ATOM 2244 C CA . GLN A 1 290 ? 20.440 -4.651 2.046 1.00 81.19 290 GLN A CA 1
ATOM 2245 C C . GLN A 1 290 ? 19.676 -4.327 3.334 1.00 81.19 290 GLN A C 1
ATOM 2247 O O . GLN A 1 290 ? 19.276 -5.247 4.042 1.00 81.19 290 GLN A O 1
ATOM 2252 N N . LYS A 1 291 ? 19.380 -3.047 3.599 1.00 82.50 291 LYS A N 1
ATOM 2253 C CA . LYS A 1 291 ? 18.549 -2.631 4.745 1.00 82.50 291 LYS A CA 1
ATOM 2254 C C . LYS A 1 291 ? 17.144 -3.225 4.676 1.00 82.50 291 LYS A C 1
ATOM 2256 O O . LYS A 1 291 ? 16.640 -3.720 5.680 1.00 82.50 291 LYS A O 1
ATOM 2261 N N . LEU A 1 292 ? 16.533 -3.237 3.489 1.00 83.38 292 LEU A N 1
ATOM 2262 C CA . LEU A 1 292 ? 15.209 -3.828 3.289 1.00 83.38 292 LEU A CA 1
ATOM 2263 C C . LEU A 1 292 ? 15.216 -5.347 3.530 1.00 83.38 292 LEU A C 1
ATOM 2265 O O . LEU A 1 292 ? 14.327 -5.871 4.200 1.00 83.38 292 LEU A O 1
ATOM 2269 N N . ARG A 1 293 ? 16.236 -6.055 3.024 1.00 85.06 293 ARG A N 1
ATOM 2270 C CA . ARG A 1 293 ? 16.401 -7.499 3.254 1.00 85.06 293 ARG A CA 1
ATOM 2271 C C . ARG A 1 293 ? 16.645 -7.821 4.726 1.00 85.06 293 ARG A C 1
ATOM 2273 O O . ARG A 1 293 ? 15.987 -8.714 5.248 1.00 85.06 293 ARG A O 1
ATOM 2280 N N . ALA A 1 294 ? 17.501 -7.059 5.403 1.00 81.00 294 ALA A N 1
ATOM 2281 C CA . ALA A 1 294 ? 17.750 -7.212 6.834 1.00 81.00 294 ALA A CA 1
ATOM 2282 C C . ALA A 1 294 ? 16.481 -6.961 7.667 1.00 81.00 294 ALA A C 1
ATOM 2284 O O . ALA A 1 294 ? 16.158 -7.756 8.543 1.00 81.00 294 ALA A O 1
ATOM 2285 N N . LYS A 1 295 ? 15.698 -5.922 7.339 1.00 88.00 295 LYS A N 1
ATOM 2286 C CA . LYS A 1 295 ? 14.425 -5.623 8.018 1.00 88.00 295 LYS A CA 1
ATOM 2287 C C . LYS A 1 295 ? 13.391 -6.739 7.825 1.00 88.00 295 LYS A C 1
ATOM 2289 O O . LYS A 1 295 ? 12.708 -7.111 8.774 1.00 88.00 295 LYS A O 1
ATOM 2294 N N . ARG A 1 296 ? 13.294 -7.311 6.617 1.00 87.81 296 ARG A N 1
ATOM 2295 C CA . ARG A 1 296 ? 12.414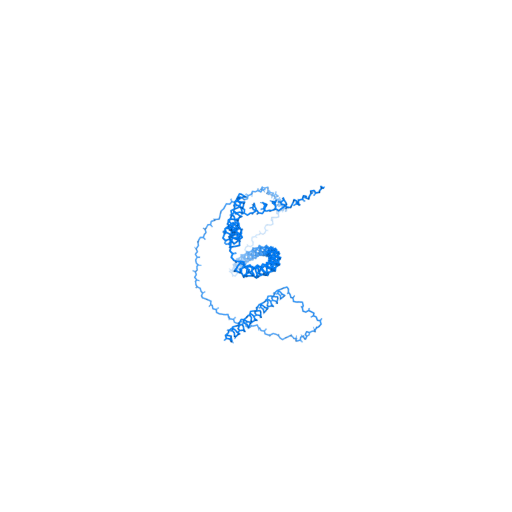 -8.462 6.338 1.00 87.81 296 ARG A CA 1
ATOM 2296 C C . ARG A 1 296 ? 12.866 -9.727 7.073 1.00 87.81 296 ARG A C 1
ATOM 2298 O O . ARG A 1 296 ? 12.021 -10.422 7.626 1.00 87.81 296 ARG A O 1
ATOM 2305 N N . ALA A 1 297 ? 14.170 -10.000 7.117 1.00 85.88 297 ALA A N 1
ATOM 2306 C CA . ALA A 1 297 ? 14.726 -11.139 7.845 1.00 85.88 297 ALA A CA 1
ATOM 2307 C C . ALA A 1 297 ? 14.489 -11.021 9.360 1.00 85.88 297 ALA A C 1
ATOM 2309 O O . ALA A 1 297 ? 14.007 -11.966 9.974 1.00 85.88 297 ALA A O 1
ATOM 2310 N N . ALA A 1 298 ? 14.727 -9.840 9.940 1.00 85.50 298 ALA A N 1
ATOM 2311 C CA . ALA A 1 298 ? 14.469 -9.578 11.354 1.00 85.50 298 ALA A CA 1
ATOM 2312 C C . ALA A 1 298 ? 12.981 -9.728 11.708 1.00 85.50 298 ALA A C 1
ATOM 2314 O O . ALA A 1 298 ? 12.647 -10.363 12.702 1.00 85.50 298 ALA A O 1
ATOM 2315 N N . LYS A 1 299 ? 12.076 -9.217 10.860 1.00 89.44 299 LYS A N 1
ATOM 2316 C CA . LYS A 1 299 ? 10.628 -9.381 11.061 1.00 89.44 299 LYS A CA 1
ATOM 2317 C C . LYS A 1 299 ? 10.194 -10.849 10.991 1.00 89.44 299 LYS A C 1
ATOM 2319 O O . LYS A 1 299 ? 9.329 -11.255 11.757 1.00 89.44 299 LYS A O 1
ATOM 2324 N N . LYS A 1 300 ? 10.793 -11.643 10.096 1.00 90.56 300 LYS A N 1
ATOM 2325 C CA . LYS A 1 300 ? 10.507 -13.080 9.983 1.00 90.56 300 LYS A CA 1
ATOM 2326 C C . LYS A 1 300 ? 10.969 -13.851 11.223 1.00 90.56 300 LYS A C 1
ATOM 2328 O O . LYS A 1 300 ? 10.210 -14.668 11.724 1.00 90.56 300 LYS A O 1
ATOM 2333 N N . LEU A 1 301 ? 12.165 -13.555 11.735 1.00 87.56 301 LEU A N 1
ATOM 2334 C CA . LEU A 1 301 ? 12.678 -14.180 12.959 1.00 87.56 301 LEU A CA 1
ATOM 2335 C C . LEU A 1 301 ? 11.854 -13.794 14.194 1.00 87.56 301 LEU A C 1
ATOM 2337 O O . LEU A 1 301 ? 11.581 -14.649 15.024 1.00 87.56 301 LEU A O 1
ATOM 2341 N N . ALA A 1 302 ? 11.406 -12.539 14.292 1.00 85.06 302 ALA A N 1
ATOM 2342 C CA . ALA A 1 302 ? 10.551 -12.099 15.394 1.00 85.06 302 ALA A CA 1
ATOM 2343 C C . ALA A 1 302 ? 9.179 -12.796 15.392 1.00 85.06 302 ALA A C 1
ATOM 2345 O O . ALA A 1 302 ? 8.682 -13.166 16.449 1.00 85.06 302 ALA A O 1
ATOM 2346 N N . LEU A 1 303 ? 8.587 -13.008 14.210 1.00 86.25 303 LEU A N 1
ATOM 2347 C CA . LEU A 1 303 ? 7.342 -13.772 14.079 1.00 86.25 303 LEU A CA 1
ATOM 2348 C C . LEU A 1 303 ? 7.530 -15.245 14.458 1.00 86.25 303 LEU A C 1
ATOM 2350 O O . LEU A 1 303 ? 6.719 -15.770 15.206 1.00 86.25 303 LEU A O 1
ATOM 2354 N N . GLN A 1 304 ? 8.621 -15.879 14.018 1.00 87.00 304 GLN A N 1
ATOM 2355 C CA . GLN A 1 304 ? 8.914 -17.267 14.394 1.00 87.00 304 GLN A CA 1
ATOM 2356 C C . GLN A 1 304 ? 9.144 -17.426 15.902 1.00 87.00 304 GLN A C 1
ATOM 2358 O O . GLN A 1 304 ? 8.621 -18.359 16.498 1.00 87.00 304 GLN A O 1
ATOM 2363 N N . ALA A 1 305 ? 9.856 -16.491 16.537 1.00 86.62 305 ALA A N 1
ATOM 2364 C CA . ALA A 1 305 ? 10.054 -16.514 17.986 1.00 86.62 305 ALA A CA 1
ATOM 2365 C C . ALA A 1 305 ? 8.731 -16.352 18.758 1.00 86.62 305 ALA A C 1
ATOM 2367 O O . ALA A 1 305 ? 8.511 -17.039 19.751 1.00 86.62 305 ALA A O 1
ATOM 2368 N N . ALA A 1 306 ? 7.831 -15.485 18.281 1.00 84.75 306 ALA A N 1
ATOM 2369 C CA . ALA A 1 306 ? 6.511 -15.309 18.884 1.00 84.75 306 ALA A CA 1
ATOM 2370 C C . ALA A 1 306 ? 5.613 -16.550 18.709 1.00 84.75 306 ALA A C 1
ATOM 2372 O O . ALA A 1 306 ? 4.866 -16.903 19.619 1.00 84.75 306 ALA A O 1
ATOM 2373 N N . GLU A 1 307 ? 5.698 -17.232 17.563 1.00 87.06 307 GLU A N 1
ATOM 2374 C CA . GLU A 1 307 ? 4.982 -18.490 17.311 1.00 87.06 307 GLU A CA 1
ATOM 2375 C C . GLU A 1 307 ? 5.496 -19.632 18.206 1.00 87.06 307 GLU A C 1
ATOM 2377 O O . GLU A 1 307 ? 4.694 -20.384 18.761 1.00 87.06 307 GLU A O 1
ATOM 2382 N N . GLU A 1 308 ? 6.812 -19.736 18.411 1.00 86.38 308 GLU A N 1
ATOM 2383 C CA . GLU A 1 308 ? 7.414 -20.724 19.318 1.00 86.38 308 GLU A CA 1
ATOM 2384 C C . GLU A 1 308 ? 7.055 -20.461 20.790 1.00 86.38 308 GLU A C 1
ATOM 2386 O O . GLU A 1 308 ? 6.758 -21.399 21.534 1.00 86.38 308 GLU A O 1
ATOM 2391 N N . GLU A 1 309 ? 7.016 -19.196 21.217 1.00 83.94 309 GLU A N 1
ATOM 2392 C CA . GLU A 1 309 ? 6.605 -18.827 22.576 1.00 83.94 309 GLU A CA 1
ATOM 2393 C C . GLU A 1 309 ? 5.112 -19.109 22.811 1.00 83.94 309 GLU A C 1
ATOM 2395 O O . GLU A 1 309 ? 4.744 -19.677 23.842 1.00 83.94 309 GLU A O 1
ATOM 2400 N N . ALA A 1 310 ? 4.254 -18.813 21.830 1.00 81.19 310 ALA A N 1
ATOM 2401 C CA . ALA A 1 310 ? 2.830 -19.135 21.893 1.00 81.19 310 ALA A CA 1
ATOM 2402 C C . ALA A 1 310 ? 2.578 -20.654 21.946 1.00 81.19 310 ALA A C 1
ATOM 2404 O O . ALA A 1 310 ? 1.751 -21.112 22.736 1.00 81.19 310 ALA A O 1
ATOM 2405 N N . ALA A 1 311 ? 3.322 -21.450 21.171 1.00 80.75 311 ALA A N 1
ATOM 2406 C CA . ALA A 1 311 ? 3.236 -22.912 21.207 1.00 80.75 311 ALA A CA 1
ATOM 2407 C C . ALA A 1 311 ? 3.733 -23.502 22.544 1.00 80.75 311 ALA A C 1
ATOM 2409 O O . ALA A 1 311 ? 3.147 -24.446 23.082 1.00 80.75 311 ALA A O 1
ATOM 2410 N N . SER A 1 312 ? 4.785 -22.918 23.123 1.00 81.50 312 SER A N 1
ATOM 2411 C CA . SER A 1 312 ? 5.306 -23.283 24.448 1.00 81.50 312 SER A CA 1
ATOM 2412 C C . SER A 1 312 ? 4.322 -22.951 25.580 1.00 81.50 312 SER A C 1
ATOM 2414 O O . SER A 1 312 ? 4.157 -23.723 26.527 1.00 81.50 312 SER A O 1
ATOM 2416 N N . LEU A 1 313 ? 3.610 -21.826 25.481 1.00 78.12 313 LEU A N 1
ATOM 2417 C CA . LEU A 1 313 ? 2.573 -21.457 26.447 1.00 78.12 313 LEU A CA 1
ATOM 2418 C C . LEU A 1 313 ? 1.340 -22.359 26.336 1.00 78.12 313 LEU A C 1
ATOM 2420 O O . LEU A 1 313 ? 0.836 -22.800 27.366 1.00 78.12 313 LEU A O 1
ATOM 2424 N N . ALA A 1 314 ? 0.909 -22.696 25.116 1.00 75.25 314 ALA A N 1
ATOM 2425 C CA . ALA A 1 314 ? -0.219 -23.599 24.886 1.00 75.25 314 ALA A CA 1
ATOM 2426 C C . ALA A 1 314 ? 0.030 -24.997 25.481 1.00 75.25 314 ALA A C 1
ATOM 2428 O O . ALA A 1 314 ? -0.808 -25.525 26.213 1.00 75.25 314 ALA A O 1
ATOM 2429 N N . THR A 1 315 ? 1.223 -25.554 25.262 1.00 75.75 315 THR A N 1
ATOM 2430 C CA . THR A 1 315 ? 1.611 -26.856 25.834 1.00 75.75 315 THR A CA 1
ATOM 2431 C C . THR A 1 315 ? 1.729 -26.816 27.361 1.00 75.75 315 THR A C 1
ATOM 2433 O O . THR A 1 315 ? 1.330 -27.763 28.035 1.00 75.75 315 THR A O 1
ATOM 2436 N N . ARG A 1 316 ? 2.195 -25.706 27.950 1.00 73.62 316 ARG A N 1
ATOM 2437 C CA . ARG A 1 316 ? 2.177 -25.516 29.414 1.00 73.62 316 ARG A CA 1
ATOM 2438 C C . ARG A 1 316 ? 0.768 -25.441 29.992 1.00 73.62 316 ARG A C 1
ATOM 2440 O O . ARG A 1 316 ? 0.550 -25.954 31.088 1.00 73.62 316 ARG A O 1
ATOM 2447 N N . THR A 1 317 ? -0.170 -24.804 29.294 1.00 71.00 317 THR A N 1
ATOM 2448 C CA . THR A 1 317 ? -1.563 -24.735 29.753 1.00 71.00 317 THR A CA 1
ATOM 2449 C C . THR A 1 317 ? -2.261 -26.087 29.668 1.00 71.00 317 THR A C 1
ATOM 2451 O O . THR A 1 317 ? -2.974 -26.432 30.602 1.00 71.00 317 THR A O 1
ATOM 2454 N N . GLU A 1 318 ? -1.983 -26.886 28.633 1.00 68.81 318 GLU A N 1
ATOM 2455 C CA . GLU A 1 318 ? -2.553 -28.231 28.463 1.00 68.81 318 GLU A CA 1
ATOM 2456 C C . GLU A 1 318 ? -2.114 -29.185 29.589 1.00 68.81 318 GLU A C 1
ATOM 2458 O O . GLU A 1 318 ? -2.941 -29.851 30.212 1.00 68.81 318 GLU A O 1
ATOM 2463 N N . VAL A 1 319 ? -0.826 -29.157 29.951 1.00 67.94 319 VAL A N 1
ATOM 2464 C CA . VAL A 1 319 ? -0.273 -29.976 31.047 1.00 67.94 319 VAL A CA 1
ATOM 2465 C C . VAL A 1 319 ? -0.838 -29.577 32.417 1.00 67.94 319 VAL A C 1
ATOM 2467 O O . VAL A 1 319 ? -1.016 -30.432 33.282 1.00 67.94 319 VAL A O 1
ATOM 2470 N N . LEU A 1 320 ? -1.144 -28.294 32.640 1.00 63.03 320 LEU A N 1
ATOM 2471 C CA . LEU A 1 320 ? -1.772 -27.840 33.889 1.00 63.03 320 LEU A CA 1
ATOM 2472 C C . LEU A 1 320 ? -3.260 -28.212 33.966 1.00 63.03 320 LEU A C 1
ATOM 2474 O O . LEU A 1 320 ? -3.759 -28.469 35.061 1.00 63.03 320 LEU A O 1
ATOM 2478 N N . THR A 1 321 ? -3.954 -28.280 32.827 1.00 65.31 321 THR A N 1
ATOM 2479 C CA . THR A 1 321 ? -5.357 -28.716 32.769 1.00 65.31 321 THR A CA 1
ATOM 2480 C C . THR A 1 321 ? -5.538 -30.227 32.897 1.00 65.31 321 THR A C 1
ATOM 2482 O O . THR A 1 321 ? -6.570 -30.647 33.401 1.00 65.31 321 THR A O 1
ATOM 2485 N N . GLU A 1 322 ? -4.554 -31.046 32.512 1.00 61.50 322 GLU A N 1
ATOM 2486 C CA . GLU A 1 322 ? -4.600 -32.506 32.722 1.00 61.50 322 GLU A CA 1
ATOM 2487 C C . GLU A 1 322 ? -4.188 -32.939 34.141 1.00 61.50 322 GLU A C 1
ATOM 2489 O O . GLU A 1 322 ? -4.424 -34.079 34.537 1.00 61.50 322 GLU A O 1
ATOM 2494 N N . ALA A 1 323 ? -3.575 -32.042 34.920 1.00 53.28 323 ALA A N 1
ATOM 2495 C CA . ALA A 1 323 ? -3.116 -32.316 36.283 1.00 53.28 323 ALA A CA 1
ATOM 2496 C C . ALA A 1 323 ? -4.118 -31.915 37.391 1.00 53.28 323 ALA A C 1
ATOM 2498 O O . ALA A 1 323 ? -3.790 -32.063 38.570 1.00 53.28 323 ALA A O 1
ATOM 2499 N N . SER A 1 324 ? -5.304 -31.403 37.031 1.00 43.47 324 SER A N 1
ATOM 2500 C CA . SER A 1 324 ? -6.399 -31.020 37.950 1.00 43.47 324 SER A CA 1
ATOM 2501 C C . SER A 1 324 ? -7.599 -31.950 37.803 1.00 43.47 324 SER A C 1
ATOM 2503 O O . SER A 1 324 ? -8.238 -32.235 38.839 1.00 43.47 324 SER A O 1
#

Solvent-accessible surface area (backbone atoms only — not comparable to full-atom values): 20100 Å² total; per-residue (Å²): 142,82,87,83,78,80,82,85,63,73,65,68,61,56,56,58,58,54,62,56,35,63,76,71,74,46,63,74,66,54,61,56,51,51,51,51,52,50,51,51,52,52,48,52,51,53,49,52,53,59,76,67,31,67,64,60,58,48,57,50,50,53,52,53,52,69,73,64,67,71,94,86,67,72,72,66,64,57,49,55,51,52,50,53,50,48,55,49,50,56,48,51,51,52,50,50,53,52,51,52,52,54,51,53,54,50,48,54,52,51,54,53,52,49,54,51,53,51,48,52,53,51,53,53,50,52,51,51,52,52,53,52,51,56,49,52,52,51,52,51,54,50,51,51,51,52,50,51,52,52,49,53,51,54,52,50,55,51,49,51,52,52,53,51,49,53,52,51,50,54,52,50,54,49,52,50,51,52,50,51,51,52,52,53,47,55,52,50,54,50,51,50,50,53,49,51,52,52,53,50,39,53,74,71,66,51,75,80,82,74,72,81,86,73,85,74,88,72,88,72,78,83,76,77,81,78,77,82,78,80,80,86,77,77,80,88,77,79,91,80,79,84,77,90,81,87,84,84,87,78,80,86,86,81,84,81,92,78,84,89,77,80,88,80,85,76,83,76,86,86,76,92,78,77,92,73,80,80,67,91,85,61,82,81,80,63,50,73,71,50,49,52,50,50,54,51,52,53,52,51,51,54,49,50,52,53,53,53,50,52,52,54,50,52,55,53,50,51,56,56,63,75,74,110